Protein AF-A0A060Z170-F1 (afdb_monomer_lite)

pLDDT: mean 82.87, std 16.51, range [23.23, 97.62]

Secondary structure (DSSP, 8-state):
-BTTTEEEEEEEEEEEEEEEEEEEEEEEEE-SSS-TT-EEEEEEEEEEEEEEEEEEEEEEEEEPTT-EEETTEEE--GGGHHHHH--SSB---S-----TT---SSGGGSSTT-EEEEETTEEEEEPPBPP----EEEEEEEEES--HHHHHHSTTHHHHHHHHHHHHHHHHH--TT-EEEEEEEEE-STT-EEEEEEEEESS---HHHHHHHHHTHHHH-TTEEEEEEEEE--SS--S---S------

Sequence (249 aa):
MSSYHLCTGHESTVVSKMWSYKTSYRDRRLCGGWLPWKTCVVTLYKTAYWTEYMNVTEEVMRCCDGYEQVGSYCALPMNRRGEFTAKPGSCPKGVVDAPRNTGCEWDSDCPGWQKCCQREGLSFCTNPQHTGNRGCCFNVTVTVKTDYQQLISMDGGIMNHTRLLHSVVTGALDSPDISVYYISSWPIGPFRTASSMLIGSPETLSLSNMTTKLHLLLKHIEEVTSVSVEGKRIQYCTVGCKYTGFCSV

InterPro domains:
  IPR008197 WAP-type 'four-disulfide core' domain [PF00095] (87-128)
  IPR008197 WAP-type 'four-disulfide core' domain [PS51390] (84-129)
  IPR036645 Elafin-like superfamily [G3DSA:4.10.75.10] (79-129)
  IPR036645 Elafin-like superfamily [SSF57256] (83-128)

Structure (mmCIF, N/CA/C/O backbone):
data_AF-A0A060Z170-F1
#
_entry.id   AF-A0A060Z170-F1
#
loop_
_atom_site.group_PDB
_atom_site.id
_atom_site.type_symbol
_a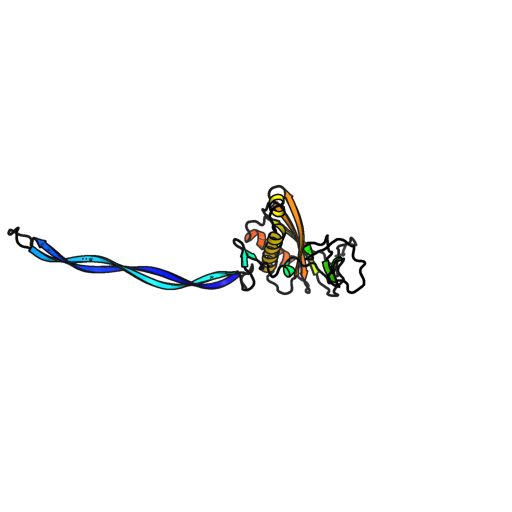tom_site.label_atom_id
_atom_site.label_alt_id
_atom_site.label_comp_id
_atom_site.label_asym_id
_atom_site.label_entity_id
_atom_site.label_seq_id
_atom_site.pdbx_PDB_ins_code
_atom_site.Cartn_x
_atom_site.Cartn_y
_atom_site.Cartn_z
_atom_site.occupancy
_atom_site.B_iso_or_equiv
_atom_site.auth_seq_id
_atom_site.auth_comp_id
_atom_site.auth_asym_id
_atom_site.auth_atom_id
_atom_site.pdbx_PDB_model_num
ATOM 1 N N . MET A 1 1 ? -9.311 15.003 3.087 1.00 46.28 1 MET A N 1
ATOM 2 C CA . MET A 1 1 ? -9.204 13.545 2.889 1.00 46.28 1 MET A CA 1
ATOM 3 C C . MET A 1 1 ? -8.464 12.996 4.094 1.00 46.28 1 MET A C 1
ATOM 5 O O . MET A 1 1 ? -7.563 13.679 4.571 1.00 46.28 1 MET A O 1
ATOM 9 N N . SER A 1 2 ? -8.904 11.876 4.672 1.00 57.88 2 SER A N 1
ATOM 10 C CA . SER A 1 2 ? -8.116 11.244 5.732 1.00 57.88 2 SER A CA 1
ATOM 11 C C . SER A 1 2 ? -6.992 10.456 5.055 1.00 57.88 2 SER A C 1
ATOM 13 O O . SER A 1 2 ? -7.210 9.784 4.047 1.00 57.88 2 SER A O 1
ATOM 15 N N . SER A 1 3 ? -5.762 10.657 5.524 1.00 80.19 3 SER A N 1
ATOM 16 C CA . SER A 1 3 ? -4.560 10.071 4.920 1.00 80.19 3 SER A CA 1
ATOM 17 C C . SER A 1 3 ? -4.636 8.535 4.936 1.00 80.19 3 SER A C 1
ATOM 19 O O . SER A 1 3 ? -5.366 7.961 5.744 1.00 80.19 3 SER A O 1
ATOM 21 N N . TYR A 1 4 ? -3.879 7.866 4.059 1.00 91.38 4 TYR A N 1
ATOM 22 C CA . TYR A 1 4 ? -3.856 6.396 3.915 1.00 91.38 4 TYR A CA 1
ATOM 23 C C . TYR A 1 4 ? -5.143 5.775 3.350 1.00 91.38 4 TYR A C 1
ATOM 25 O O . TYR A 1 4 ? -5.457 4.623 3.643 1.00 91.38 4 TYR A O 1
ATOM 33 N N . HIS A 1 5 ? -5.870 6.522 2.511 1.00 92.81 5 HIS A N 1
ATOM 34 C CA . HIS A 1 5 ? -7.115 6.074 1.861 1.00 92.81 5 HIS A CA 1
ATOM 35 C C . HIS A 1 5 ? -8.208 5.663 2.847 1.00 92.81 5 HIS A C 1
ATOM 37 O O . HIS A 1 5 ? -9.027 4.786 2.563 1.00 92.81 5 HIS A O 1
ATOM 43 N N . LEU A 1 6 ? -8.225 6.319 4.006 1.00 92.75 6 LEU A N 1
ATOM 44 C CA . LEU A 1 6 ? -9.293 6.195 4.977 1.00 92.75 6 LEU A CA 1
ATOM 45 C C . LEU A 1 6 ? -10.327 7.300 4.751 1.00 92.75 6 LEU A C 1
ATOM 47 O O . LEU A 1 6 ? -10.008 8.439 4.411 1.00 92.75 6 LEU A O 1
ATOM 51 N N . CYS A 1 7 ? -11.589 6.963 4.951 1.00 92.50 7 CYS A N 1
ATOM 52 C CA . CYS A 1 7 ? -12.716 7.859 4.793 1.00 92.50 7 CYS A CA 1
ATOM 53 C C . CYS A 1 7 ? -13.685 7.655 5.958 1.00 92.50 7 CYS A C 1
ATOM 55 O O . CYS A 1 7 ? -13.906 6.530 6.412 1.00 92.50 7 CYS A O 1
ATOM 57 N N . THR A 1 8 ? -14.281 8.748 6.428 1.00 91.06 8 THR A N 1
ATOM 58 C CA . THR A 1 8 ? -15.341 8.690 7.432 1.00 91.06 8 THR A CA 1
ATOM 59 C C . THR A 1 8 ? -16.582 8.060 6.805 1.00 91.06 8 THR A C 1
ATOM 61 O O . THR A 1 8 ? -17.078 8.521 5.775 1.00 91.06 8 THR A O 1
ATOM 64 N N . GLY A 1 9 ? -17.057 6.976 7.404 1.00 85.06 9 GLY A N 1
ATOM 65 C CA . GLY A 1 9 ? -18.333 6.343 7.111 1.00 85.06 9 GLY A CA 1
ATOM 66 C C . GLY A 1 9 ? -19.284 6.468 8.295 1.00 85.06 9 GLY A C 1
ATOM 67 O O . GLY A 1 9 ? -18.867 6.746 9.417 1.00 85.06 9 GLY A O 1
ATOM 68 N N . HIS A 1 10 ? -20.566 6.230 8.035 1.00 87.12 10 HIS A N 1
ATOM 69 C CA . HIS A 1 10 ? -21.580 6.098 9.073 1.00 87.12 10 HIS A CA 1
ATOM 70 C C . HIS A 1 10 ? -22.106 4.670 9.048 1.00 87.12 10 HIS A C 1
ATOM 72 O O . HIS A 1 10 ? -22.601 4.216 8.015 1.00 87.12 10 HIS A O 1
ATOM 78 N N . GLU A 1 11 ? -21.997 3.972 10.172 1.00 86.00 11 GLU A N 1
ATOM 79 C CA . GLU A 1 11 ? -22.514 2.617 10.325 1.00 86.00 11 GLU A CA 1
ATOM 80 C C . GLU A 1 11 ? -23.611 2.615 11.388 1.00 86.00 11 GLU A C 1
ATOM 82 O O . GLU A 1 11 ? -23.427 3.113 12.498 1.00 86.00 11 GLU A O 1
ATOM 87 N N . SER A 1 12 ? -24.789 2.104 11.028 1.00 84.94 12 SER A N 1
ATOM 88 C CA . SER A 1 12 ? -25.911 1.957 11.951 1.00 84.94 12 SER A CA 1
ATOM 89 C C . SER A 1 12 ? -25.858 0.578 12.596 1.00 84.94 12 SER A C 1
ATOM 91 O O . SER A 1 12 ? -26.105 -0.423 11.921 1.00 84.94 12 SER A O 1
ATOM 93 N N . THR A 1 13 ? -25.583 0.520 13.895 1.00 85.88 13 THR A N 1
ATOM 94 C CA . THR A 1 13 ? -25.602 -0.727 14.665 1.00 85.88 13 THR A CA 1
ATOM 95 C C . THR A 1 13 ? -26.804 -0.758 15.604 1.00 85.88 13 THR A C 1
ATOM 97 O O . THR A 1 13 ? -27.255 0.267 16.121 1.00 85.88 13 THR A O 1
ATOM 100 N N . VAL A 1 14 ? -27.373 -1.950 15.799 1.00 89.44 14 VAL A N 1
ATOM 101 C CA . VAL A 1 14 ? -28.458 -2.153 16.763 1.00 89.44 14 VAL A CA 1
ATOM 102 C C . VAL A 1 14 ? -27.829 -2.417 18.121 1.00 89.44 14 VAL A C 1
ATOM 104 O O . VAL A 1 14 ? -27.171 -3.438 18.317 1.00 89.44 14 VAL A O 1
ATOM 107 N N . VAL A 1 15 ? -28.052 -1.515 19.070 1.00 90.56 15 VAL A N 1
ATOM 108 C CA . VAL A 1 15 ? -27.509 -1.615 20.425 1.00 90.56 15 VAL A CA 1
ATOM 109 C C . VAL A 1 15 ? -28.653 -1.850 21.403 1.00 90.56 15 VAL A C 1
ATOM 111 O O . VAL A 1 15 ? -29.717 -1.238 21.300 1.00 90.56 15 VAL A O 1
ATOM 114 N N . SER A 1 16 ? -28.451 -2.750 22.366 1.00 90.69 16 SER A N 1
ATOM 115 C CA . SER A 1 16 ? -29.428 -3.010 23.424 1.00 90.69 16 SER A CA 1
ATOM 116 C C . SER A 1 16 ? -29.115 -2.184 24.669 1.00 90.69 16 SER A C 1
ATOM 118 O O . SER A 1 16 ? -28.039 -2.332 25.252 1.00 90.69 16 SER A O 1
ATOM 120 N N . LYS A 1 17 ? -30.067 -1.370 25.126 1.00 90.50 17 LYS A N 1
ATOM 121 C CA . LYS A 1 17 ? -29.977 -0.634 26.389 1.00 90.50 17 LYS A CA 1
ATOM 122 C C . LYS A 1 17 ? -30.878 -1.279 27.436 1.00 90.50 17 LYS A C 1
ATOM 124 O O . LYS A 1 17 ? -32.068 -1.487 27.213 1.00 90.50 17 LYS A O 1
ATOM 129 N N . MET A 1 18 ? -30.300 -1.606 28.589 1.00 93.50 18 MET A N 1
ATOM 130 C CA . MET A 1 18 ? -31.023 -2.193 29.715 1.00 93.50 18 MET A CA 1
ATOM 131 C C . MET A 1 18 ? -31.509 -1.089 30.649 1.00 93.50 18 MET A C 1
ATOM 133 O O . MET A 1 18 ? -30.709 -0.339 31.210 1.00 93.50 18 MET A O 1
ATOM 137 N N . TRP A 1 19 ? -32.816 -1.030 30.866 1.00 94.12 19 TRP A N 1
ATOM 138 C CA . TRP A 1 19 ? -33.430 -0.105 31.807 1.00 94.12 19 TRP A CA 1
ATOM 139 C C . TRP A 1 19 ? -33.943 -0.859 33.031 1.00 94.12 19 TRP A C 1
ATOM 141 O O . TRP A 1 19 ? -34.516 -1.944 32.915 1.00 94.12 19 TRP A O 1
ATOM 151 N N . SER A 1 20 ? -33.757 -0.274 34.216 1.00 94.62 20 SER A N 1
ATOM 152 C CA . SER A 1 20 ? -34.301 -0.805 35.470 1.00 94.62 20 SER A CA 1
ATOM 153 C C . SER A 1 20 ? -35.476 0.045 35.945 1.00 94.62 20 SER A C 1
ATOM 155 O O . SER A 1 20 ? -35.439 1.272 35.859 1.00 94.62 20 SER A O 1
ATOM 157 N N . TYR A 1 21 ? -36.528 -0.601 36.438 1.00 92.62 21 TYR A N 1
ATOM 158 C CA . TYR A 1 21 ? -37.717 0.068 36.959 1.00 92.62 21 TYR A CA 1
ATOM 159 C C . TYR A 1 21 ? -38.296 -0.705 38.142 1.00 92.62 21 TYR A C 1
ATOM 161 O O . TYR A 1 21 ? -38.100 -1.912 38.284 1.00 92.62 21 TYR A O 1
ATOM 169 N N . LYS A 1 22 ? -39.013 -0.006 39.024 1.00 96.00 22 LYS A N 1
ATOM 170 C CA . LYS A 1 22 ? -39.713 -0.643 40.144 1.00 96.00 22 LYS A CA 1
ATOM 171 C C . LYS A 1 22 ? -41.101 -1.074 39.694 1.00 96.00 22 LYS A C 1
ATOM 173 O O . LYS A 1 22 ? -41.863 -0.262 39.180 1.00 96.00 22 LYS A O 1
ATOM 178 N N . THR A 1 23 ? -41.442 -2.332 39.945 1.00 94.50 23 THR A N 1
ATOM 179 C CA . THR A 1 23 ? -42.795 -2.862 39.760 1.00 94.50 23 THR A CA 1
ATOM 180 C C . THR A 1 23 ? -43.326 -3.411 41.079 1.00 94.50 23 THR A C 1
ATOM 182 O O . THR A 1 23 ? -42.556 -3.867 41.932 1.00 94.50 23 THR A O 1
ATOM 185 N N . SER A 1 24 ? -44.639 -3.333 41.275 1.00 94.25 24 SER A N 1
ATOM 186 C CA . SER A 1 24 ? -45.304 -3.860 42.462 1.00 94.25 24 SER A CA 1
ATOM 187 C C . SER A 1 24 ? -45.948 -5.209 42.164 1.00 94.25 24 SER A C 1
ATOM 189 O O . SER A 1 24 ? -46.407 -5.480 41.055 1.00 94.25 24 SER A O 1
ATOM 191 N N . TYR A 1 25 ? -45.978 -6.081 43.165 1.00 92.06 25 TYR A N 1
ATOM 192 C CA . TYR A 1 25 ? -46.731 -7.325 43.106 1.00 92.06 25 TYR A CA 1
ATOM 193 C C . TYR A 1 25 ? -47.393 -7.597 44.449 1.00 92.06 25 TYR A C 1
ATOM 195 O O . TYR A 1 25 ? -46.955 -7.126 45.500 1.00 92.06 25 TYR A O 1
ATOM 203 N N . ARG A 1 26 ? -48.499 -8.334 44.394 1.00 94.62 26 ARG A N 1
ATOM 204 C CA . ARG A 1 26 ? -49.262 -8.720 45.575 1.00 94.62 26 ARG A CA 1
ATOM 205 C C . ARG A 1 26 ? -48.776 -10.078 46.046 1.00 94.62 26 ARG A C 1
ATOM 207 O O . ARG A 1 26 ? -48.750 -11.020 45.260 1.00 94.62 26 ARG A O 1
ATOM 214 N N . ASP A 1 27 ? -48.425 -10.160 47.319 1.00 92.50 27 ASP A N 1
ATOM 215 C CA . ASP A 1 27 ? -47.999 -11.390 47.977 1.00 92.50 27 ASP A CA 1
ATOM 216 C C . ASP A 1 27 ? -48.901 -11.670 49.182 1.00 92.50 27 ASP A C 1
ATOM 218 O O . ASP A 1 27 ? -49.426 -10.742 49.805 1.00 92.50 27 ASP A O 1
ATOM 222 N N . ARG A 1 28 ? -49.114 -12.944 49.511 1.00 90.69 28 ARG A N 1
ATOM 223 C CA . ARG A 1 28 ? -49.889 -13.331 50.697 1.00 90.69 28 ARG A CA 1
ATOM 224 C C . ARG A 1 28 ? -48.932 -13.687 51.817 1.00 90.69 28 ARG A C 1
ATOM 226 O O . ARG A 1 28 ? -48.225 -14.685 51.742 1.00 90.69 28 ARG A O 1
ATOM 233 N N . ARG A 1 29 ? -48.956 -12.895 52.886 1.00 86.56 29 ARG A N 1
ATOM 234 C CA . ARG A 1 29 ? -48.139 -13.123 54.083 1.00 86.56 29 ARG A CA 1
ATOM 235 C C . ARG A 1 29 ? -49.005 -13.223 55.323 1.00 86.56 29 ARG A C 1
ATOM 237 O O . ARG A 1 29 ? -50.147 -12.775 55.327 1.00 86.56 29 ARG A O 1
ATOM 244 N N . LEU A 1 30 ? -48.471 -13.819 56.381 1.00 88.38 30 LEU A N 1
ATOM 245 C CA . LEU A 1 30 ? -49.138 -13.839 57.680 1.00 88.38 30 LEU A CA 1
ATOM 246 C C . LEU A 1 30 ? -49.288 -12.404 58.195 1.00 88.38 30 LEU A C 1
ATOM 248 O O . LEU A 1 30 ? -48.339 -11.625 58.139 1.00 88.38 30 LEU A O 1
ATOM 252 N N . CYS A 1 31 ? -50.480 -12.055 58.675 1.00 81.62 31 CYS A N 1
ATOM 253 C CA . CYS A 1 31 ? -50.848 -10.675 59.012 1.00 81.62 31 CYS A CA 1
ATOM 254 C C . CYS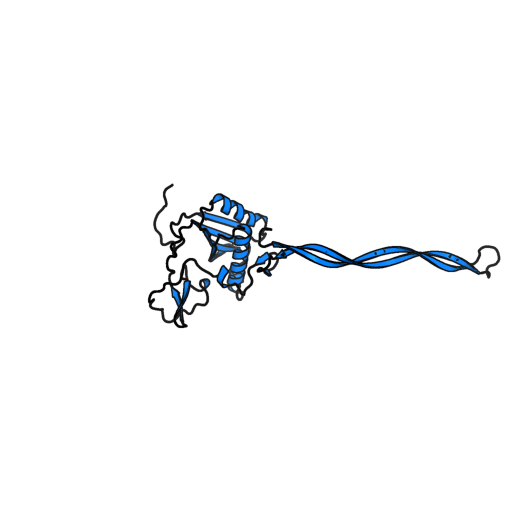 A 1 31 ? -50.080 -10.052 60.198 1.00 81.62 31 CYS A C 1
ATOM 256 O O . CYS A 1 31 ? -50.336 -8.897 60.525 1.00 81.62 31 CYS A O 1
ATOM 258 N N . GLY A 1 32 ? -49.169 -10.777 60.854 1.00 75.12 32 GLY A N 1
ATOM 259 C CA . GLY A 1 32 ? -48.604 -10.380 62.147 1.00 75.12 32 GLY A CA 1
ATOM 260 C C . GLY A 1 32 ? -49.648 -10.423 63.276 1.00 75.12 32 GLY A C 1
ATOM 261 O O . GLY A 1 32 ? -50.854 -10.324 63.044 1.00 75.12 32 GLY A O 1
ATOM 262 N N . GLY A 1 33 ? -49.196 -10.610 64.518 1.00 76.38 33 GLY A N 1
ATOM 263 C CA . GLY A 1 33 ? -50.068 -10.730 65.696 1.00 76.38 33 GLY A CA 1
ATOM 264 C C . GLY A 1 33 ? -50.385 -12.177 66.104 1.00 76.38 33 GLY A C 1
ATOM 265 O O . GLY A 1 33 ? -49.704 -13.112 65.700 1.00 76.38 33 GLY A O 1
ATOM 266 N N . TRP A 1 34 ? -51.407 -12.359 66.945 1.00 75.75 34 TRP A N 1
ATOM 267 C CA . TRP A 1 34 ? -51.690 -13.619 67.659 1.00 75.75 34 TRP A CA 1
ATOM 268 C C . TRP A 1 34 ? -52.478 -14.678 66.863 1.00 75.75 34 TRP A C 1
ATOM 270 O O . TRP A 1 34 ? -52.737 -15.757 67.386 1.00 75.75 34 TRP A O 1
ATOM 280 N N . LEU A 1 35 ? -52.871 -14.389 65.616 1.00 73.25 35 LEU A N 1
ATOM 281 C CA . LEU A 1 35 ? -53.641 -15.300 64.756 1.00 73.25 35 LEU A CA 1
ATOM 282 C C . LEU A 1 35 ? -52.747 -15.880 63.642 1.00 73.25 35 LEU A C 1
ATOM 284 O O . LEU A 1 35 ? -52.663 -15.284 62.563 1.00 73.25 35 LEU A O 1
ATOM 288 N N . PRO A 1 36 ? -52.099 -17.042 63.851 1.00 70.88 36 PRO A N 1
ATOM 289 C CA . PRO A 1 36 ? -51.101 -17.580 62.922 1.00 70.88 36 PRO A CA 1
ATOM 290 C C . PRO A 1 36 ? -51.689 -18.135 61.615 1.00 70.88 36 PRO A C 1
ATOM 292 O O . PRO A 1 36 ? -50.946 -18.395 60.678 1.00 70.88 36 PRO A O 1
ATOM 295 N N . TRP A 1 37 ? -53.012 -18.290 61.513 1.00 78.81 37 TRP A N 1
ATOM 296 C CA . TRP A 1 37 ? -53.713 -18.768 60.309 1.00 78.81 37 TRP A CA 1
ATOM 297 C C . TRP A 1 37 ? -54.296 -17.644 59.439 1.00 78.81 37 TRP A C 1
ATOM 299 O O . TRP A 1 37 ? -54.946 -17.916 58.429 1.00 78.81 37 TRP A O 1
ATOM 309 N N . LYS A 1 38 ? -54.103 -16.370 59.803 1.00 86.50 38 LYS A N 1
ATOM 310 C CA . LYS A 1 38 ? -54.653 -15.239 59.042 1.00 86.50 38 LYS A CA 1
ATOM 311 C C . LYS A 1 38 ? -53.630 -14.710 58.030 1.00 86.50 38 LYS A C 1
ATOM 313 O O . LYS A 1 38 ? -52.581 -14.193 58.413 1.00 86.50 38 LYS A O 1
ATOM 318 N N . THR A 1 39 ? -53.955 -14.788 56.737 1.00 89.69 39 THR A N 1
ATOM 319 C CA . THR A 1 39 ? -53.138 -14.211 55.652 1.00 89.69 39 THR A CA 1
ATOM 320 C C . THR A 1 39 ? -53.655 -12.847 55.209 1.00 89.69 39 THR A C 1
ATOM 322 O O . THR A 1 39 ? -54.857 -12.676 55.004 1.00 89.69 39 THR A O 1
ATOM 325 N N . CYS A 1 40 ? -52.741 -11.911 54.983 1.00 87.06 40 CYS A N 1
ATOM 326 C CA . CYS A 1 40 ? -52.983 -10.579 54.451 1.00 87.06 40 CYS A CA 1
ATOM 327 C C . CYS A 1 40 ? -52.304 -10.439 53.090 1.00 87.06 40 CYS A C 1
ATOM 329 O O . CYS A 1 40 ? -51.224 -10.986 52.857 1.00 87.06 40 CYS A O 1
ATOM 331 N N . VAL A 1 41 ? -52.940 -9.690 52.190 1.00 92.31 41 VAL A N 1
ATOM 332 C CA . VAL A 1 41 ? -52.330 -9.310 50.915 1.00 92.31 41 VAL A CA 1
ATOM 333 C C . VAL A 1 41 ? -51.455 -8.092 51.167 1.00 92.31 41 VAL A C 1
ATOM 335 O O . VAL A 1 41 ? -51.958 -7.036 51.544 1.00 92.31 41 VAL A O 1
ATOM 338 N N . VAL A 1 42 ? -50.153 -8.246 50.967 1.00 91.25 42 VAL A N 1
ATOM 339 C CA . VAL A 1 42 ? -49.181 -7.160 51.060 1.00 91.25 42 VAL A CA 1
ATOM 340 C C . VAL A 1 42 ? -48.708 -6.783 49.661 1.00 91.25 42 VAL A C 1
ATOM 342 O O . VAL A 1 42 ? -48.513 -7.645 48.802 1.00 91.25 42 VAL A O 1
ATOM 345 N N . THR A 1 43 ? -48.534 -5.487 49.421 1.00 93.12 43 THR A N 1
ATOM 346 C CA . THR A 1 43 ? -47.919 -4.988 48.189 1.00 93.12 43 THR A CA 1
ATOM 347 C C . THR A 1 43 ? -46.419 -4.911 48.409 1.00 93.12 43 THR A C 1
ATOM 349 O O . THR A 1 43 ? -45.948 -4.126 49.231 1.00 93.12 43 THR A O 1
ATOM 352 N N . LEU A 1 44 ? -45.671 -5.731 47.682 1.00 92.44 44 LEU A N 1
ATOM 353 C CA . LEU A 1 44 ? -44.215 -5.725 47.689 1.00 92.44 44 LEU A CA 1
ATOM 354 C C . LEU A 1 44 ? -43.703 -5.089 46.402 1.00 92.44 44 LEU A C 1
ATOM 356 O O . LEU A 1 44 ? -44.354 -5.140 45.359 1.00 92.44 44 LEU A O 1
ATOM 360 N N . TYR A 1 45 ? -42.514 -4.506 46.478 1.00 93.31 45 TYR A N 1
ATOM 361 C CA . TYR A 1 45 ? -41.841 -3.907 45.334 1.00 93.31 45 TYR A CA 1
ATOM 362 C C . TYR A 1 45 ? -40.644 -4.763 44.949 1.00 93.31 45 TYR A C 1
ATOM 364 O O . TYR A 1 45 ? -39.907 -5.236 45.814 1.00 93.31 45 TYR A O 1
ATOM 372 N N . LYS A 1 46 ? -40.437 -4.940 43.647 1.00 94.69 46 LYS A N 1
ATOM 373 C CA . LYS A 1 46 ? -39.222 -5.541 43.102 1.00 94.69 46 LYS A CA 1
ATOM 374 C C . LYS A 1 46 ? -38.703 -4.709 41.941 1.00 94.69 46 LYS A C 1
ATOM 376 O O . LYS A 1 46 ? -39.470 -4.032 41.256 1.00 94.69 46 LYS A O 1
ATOM 381 N N . THR A 1 47 ? -37.400 -4.776 41.722 1.00 95.62 47 THR A N 1
ATOM 382 C CA . THR A 1 47 ? -36.786 -4.219 40.520 1.00 95.62 47 THR A CA 1
ATOM 383 C C . THR A 1 47 ? -37.024 -5.187 39.368 1.00 95.62 47 THR A C 1
ATOM 385 O O . THR A 1 47 ? -36.771 -6.384 39.496 1.00 95.62 47 THR A O 1
ATOM 388 N N . ALA A 1 48 ? -37.553 -4.676 38.267 1.00 94.31 48 ALA A N 1
ATOM 389 C CA . ALA A 1 48 ? -37.657 -5.370 36.997 1.00 94.31 48 ALA A CA 1
ATOM 390 C C . ALA A 1 48 ? -36.770 -4.665 35.967 1.00 94.31 48 ALA A C 1
ATOM 392 O O . ALA A 1 48 ? -36.387 -3.504 36.139 1.00 94.31 48 ALA A O 1
ATOM 393 N N . TYR A 1 49 ? -36.447 -5.387 34.902 1.00 94.19 49 TYR A N 1
ATOM 394 C CA . TYR A 1 49 ? -35.599 -4.906 33.824 1.00 94.19 49 TYR A CA 1
ATOM 395 C C . TYR A 1 49 ? -36.347 -5.043 32.506 1.00 94.19 49 TYR A C 1
ATOM 397 O O . TYR A 1 49 ? -37.130 -5.979 32.333 1.00 94.19 49 TYR A O 1
ATOM 405 N N . TRP A 1 50 ? -36.127 -4.112 31.589 1.00 93.50 50 TRP A N 1
ATOM 406 C CA . TRP A 1 50 ? -36.600 -4.235 30.215 1.00 93.50 50 TRP A CA 1
ATOM 407 C C . TRP A 1 50 ? -35.524 -3.738 29.252 1.00 93.50 50 TRP A C 1
ATOM 409 O O . TRP A 1 50 ? -34.776 -2.808 29.567 1.00 93.50 50 TRP A O 1
ATOM 419 N N . THR A 1 51 ? -35.409 -4.417 28.115 1.00 94.06 51 THR A N 1
ATOM 420 C CA . THR A 1 51 ? -34.390 -4.139 27.102 1.00 94.06 51 THR A CA 1
ATOM 421 C C . THR A 1 51 ? -35.009 -3.333 25.976 1.00 94.06 51 THR A C 1
ATOM 423 O O . THR A 1 51 ? -36.003 -3.760 25.391 1.00 94.06 51 THR A O 1
ATOM 426 N N . GLU A 1 52 ? -34.404 -2.196 25.658 1.00 93.50 52 GLU A N 1
ATOM 427 C CA . GLU A 1 52 ? -34.719 -1.413 24.469 1.00 93.50 52 GLU A CA 1
ATOM 428 C C . GLU A 1 52 ? -33.665 -1.667 23.402 1.00 93.50 52 GLU A C 1
ATOM 430 O O . GLU A 1 52 ? -32.470 -1.638 23.699 1.00 93.50 52 GLU A O 1
ATOM 435 N N . TYR A 1 53 ? -34.091 -1.890 22.165 1.00 90.31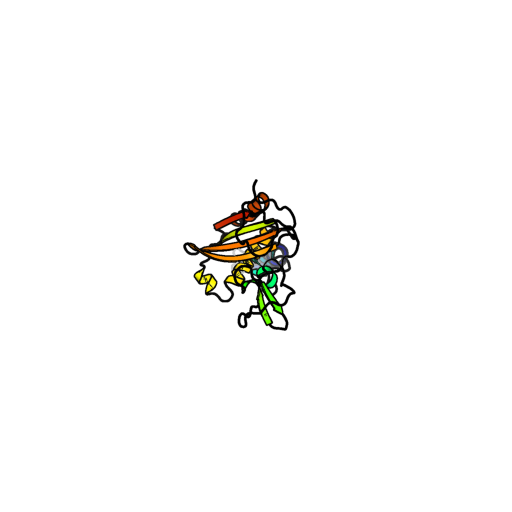 53 TYR A N 1
ATOM 436 C CA . TYR A 1 53 ? -33.187 -1.944 21.022 1.00 90.31 53 TYR A CA 1
ATOM 437 C C . TYR A 1 53 ? -33.235 -0.595 20.315 1.00 90.31 53 TYR A C 1
ATOM 439 O O . TYR A 1 53 ? -34.310 -0.136 19.932 1.00 90.31 53 TYR A O 1
ATOM 447 N N . MET A 1 54 ? -32.079 0.043 20.158 1.00 89.88 54 MET A N 1
ATOM 448 C CA . MET A 1 54 ? -31.953 1.327 19.477 1.00 89.88 54 MET A CA 1
ATOM 449 C C . MET A 1 54 ? -30.940 1.220 18.346 1.00 89.88 54 MET A C 1
ATOM 451 O O . MET A 1 54 ? -29.911 0.562 18.487 1.00 89.88 54 MET A O 1
ATOM 455 N N . ASN A 1 55 ? -31.214 1.916 17.245 1.00 88.69 55 ASN A N 1
ATOM 456 C CA . ASN A 1 55 ? -30.243 2.086 16.174 1.00 88.69 55 ASN A CA 1
ATOM 457 C C . ASN A 1 55 ? -29.332 3.253 16.542 1.00 88.69 55 ASN A C 1
ATOM 459 O O . ASN A 1 55 ? -29.799 4.387 16.663 1.00 88.69 55 ASN A O 1
ATOM 463 N N . VAL A 1 56 ? -28.049 2.968 16.729 1.00 88.31 56 VAL A N 1
ATOM 464 C CA . VAL A 1 56 ? -27.023 3.979 16.964 1.00 88.31 56 VAL A CA 1
ATOM 465 C C . VAL A 1 56 ? -26.179 4.073 15.706 1.00 88.31 56 VAL A C 1
ATOM 467 O O . VAL A 1 56 ? -25.647 3.074 15.226 1.00 88.31 56 VAL A O 1
ATOM 470 N N . THR A 1 57 ? -26.101 5.274 15.145 1.00 85.25 57 THR A N 1
ATOM 471 C CA . THR A 1 57 ? -25.201 5.576 14.036 1.00 85.25 57 THR A CA 1
ATOM 472 C C . THR A 1 57 ? -23.877 6.051 14.610 1.00 85.25 57 THR A C 1
ATOM 474 O O . THR A 1 57 ? -23.838 7.087 15.274 1.00 85.25 57 THR A O 1
ATOM 477 N N . GLU A 1 58 ? -22.804 5.313 14.354 1.00 86.69 58 GLU A N 1
ATOM 478 C CA . GLU A 1 58 ? -21.454 5.698 14.761 1.00 86.69 58 GLU A CA 1
ATOM 479 C C . GLU A 1 58 ? -20.627 6.128 13.547 1.00 86.69 58 GLU A C 1
ATOM 481 O O . GLU A 1 58 ? -20.814 5.636 12.429 1.00 86.69 58 GLU A O 1
ATOM 486 N N . GLU A 1 59 ? -19.729 7.089 13.767 1.00 87.94 59 GLU A N 1
ATOM 487 C CA . GLU A 1 59 ? -18.709 7.448 12.786 1.00 87.94 59 GLU A CA 1
ATOM 488 C C . GLU A 1 59 ? -17.589 6.416 12.837 1.00 87.94 59 GLU A C 1
ATOM 490 O O . GLU A 1 59 ? -16.883 6.286 13.838 1.00 87.94 59 GLU A O 1
ATOM 495 N N . VAL A 1 60 ? -17.423 5.686 11.738 1.00 88.75 60 VAL A N 1
ATOM 496 C CA . VAL A 1 60 ? -16.418 4.633 11.610 1.00 88.75 60 VAL A CA 1
ATOM 497 C C . VAL A 1 60 ? -15.448 5.013 10.502 1.00 88.75 60 VAL A C 1
ATOM 499 O O . VAL A 1 60 ? -15.839 5.500 9.441 1.00 88.75 60 VAL A O 1
ATOM 502 N N . MET A 1 61 ? -14.160 4.782 10.734 1.00 89.06 61 MET A N 1
ATOM 503 C CA . MET A 1 61 ? -13.144 4.921 9.696 1.00 89.06 61 MET A CA 1
ATOM 504 C C . MET A 1 61 ? -13.134 3.663 8.833 1.00 89.06 61 MET A C 1
ATOM 506 O O . MET A 1 61 ? -12.851 2.573 9.323 1.00 89.06 61 MET A O 1
ATOM 510 N N . ARG A 1 62 ? -13.429 3.821 7.543 1.00 91.44 62 ARG A N 1
ATOM 511 C CA . ARG A 1 62 ? -13.414 2.736 6.553 1.00 91.44 62 ARG A CA 1
ATOM 512 C C . ARG A 1 62 ? -12.494 3.079 5.393 1.00 91.44 62 ARG A C 1
ATOM 514 O O . ARG A 1 62 ? -12.116 4.237 5.219 1.00 91.44 62 ARG A O 1
ATOM 521 N N . CYS A 1 63 ? -12.162 2.093 4.569 1.00 94.19 63 CYS A N 1
ATOM 522 C CA . CYS A 1 63 ? -11.480 2.377 3.314 1.00 94.19 63 CYS A CA 1
ATOM 523 C C . CYS A 1 63 ? -12.360 3.241 2.406 1.00 94.19 63 CYS A C 1
ATOM 525 O O . CYS A 1 63 ? -13.576 3.039 2.315 1.00 94.19 63 CYS A O 1
ATOM 527 N N . CYS A 1 64 ? -11.734 4.228 1.768 1.00 93.12 64 CYS A N 1
ATOM 528 C CA . CYS A 1 64 ? -12.381 5.061 0.767 1.00 93.12 64 CYS A CA 1
ATOM 529 C C . CYS A 1 64 ? -12.876 4.220 -0.411 1.00 93.12 64 CYS A C 1
ATOM 531 O O . CYS A 1 64 ? -12.335 3.153 -0.713 1.00 93.12 64 CYS A O 1
ATOM 533 N N . ASP A 1 65 ? -13.889 4.727 -1.108 1.00 91.94 65 ASP A N 1
ATOM 534 C CA . ASP A 1 65 ? -14.458 4.039 -2.262 1.00 91.94 65 ASP A CA 1
ATOM 535 C C . ASP A 1 65 ? -13.373 3.788 -3.327 1.00 91.94 65 ASP A C 1
ATOM 537 O O . ASP A 1 65 ? -12.572 4.665 -3.658 1.00 91.94 65 ASP A O 1
ATOM 541 N N . GLY A 1 66 ? -13.320 2.558 -3.843 1.00 92.44 66 GLY A N 1
ATOM 542 C CA . GLY A 1 66 ? -12.272 2.115 -4.768 1.00 92.44 66 GLY A CA 1
ATOM 543 C C . GLY A 1 66 ? -11.020 1.525 -4.106 1.00 92.44 66 GLY A C 1
ATOM 544 O O . GLY A 1 66 ? -10.115 1.129 -4.843 1.00 92.44 66 GLY A O 1
ATOM 545 N N . TYR A 1 67 ? -10.989 1.427 -2.772 1.00 94.50 67 TYR A N 1
ATOM 546 C CA . TYR A 1 67 ? -10.000 0.687 -1.980 1.00 94.50 67 TYR A CA 1
ATOM 547 C C . TYR A 1 67 ? -10.675 -0.437 -1.182 1.00 94.50 67 TYR A C 1
ATOM 549 O O . TYR A 1 67 ? -11.838 -0.330 -0.797 1.00 94.50 67 TYR A O 1
ATOM 557 N N . GLU A 1 68 ? -9.938 -1.515 -0.916 1.00 95.38 68 GLU A N 1
ATOM 558 C CA . GLU A 1 68 ? -10.374 -2.652 -0.099 1.00 95.38 68 GLU A CA 1
ATOM 559 C C . GLU A 1 68 ? -9.518 -2.792 1.165 1.00 95.38 68 GLU A C 1
ATOM 561 O O . GLU A 1 68 ? -8.356 -2.377 1.198 1.00 95.38 68 GLU A O 1
ATOM 566 N N . GLN A 1 69 ? -10.090 -3.388 2.211 1.00 94.25 69 GLN A N 1
ATOM 567 C CA . GLN A 1 69 ? -9.381 -3.629 3.463 1.00 94.25 69 GLN A CA 1
ATOM 568 C C . GLN A 1 69 ? -8.457 -4.850 3.341 1.00 94.25 69 GLN A C 1
ATOM 570 O O . GLN A 1 69 ? -8.896 -5.948 3.004 1.00 94.25 69 GLN A O 1
ATOM 575 N N . VAL A 1 70 ? -7.176 -4.662 3.661 1.00 92.19 70 VAL A N 1
ATOM 576 C CA . VAL A 1 70 ? -6.138 -5.699 3.696 1.00 92.19 70 VAL A CA 1
ATOM 577 C C . VAL A 1 70 ? -5.422 -5.606 5.041 1.00 92.19 70 VAL A C 1
ATOM 579 O O . VAL A 1 70 ? -4.535 -4.776 5.242 1.00 92.19 70 VAL A O 1
ATOM 582 N N . GLY A 1 71 ? -5.844 -6.442 5.991 1.00 89.69 71 GLY A N 1
ATOM 583 C CA . GLY A 1 71 ? -5.428 -6.304 7.387 1.00 89.69 71 GLY A CA 1
ATOM 584 C C . GLY A 1 71 ? -5.931 -4.984 7.982 1.00 89.69 71 GLY A C 1
ATOM 585 O O . GLY A 1 71 ? -7.120 -4.677 7.911 1.00 89.69 71 GLY A O 1
ATOM 586 N N . SER A 1 72 ? -5.024 -4.195 8.554 1.00 90.19 72 SER A N 1
ATOM 587 C CA . SER A 1 72 ? -5.290 -2.853 9.096 1.00 90.19 72 SER A CA 1
ATOM 588 C C . SER A 1 72 ? -5.207 -1.732 8.049 1.00 90.19 72 SER A C 1
ATOM 590 O O . SER A 1 72 ? -5.396 -0.566 8.390 1.00 90.19 72 SER A O 1
ATOM 592 N N . TYR A 1 73 ? -4.926 -2.062 6.785 1.00 93.75 73 TYR A N 1
ATOM 593 C CA . TYR A 1 73 ? -4.614 -1.093 5.738 1.00 93.75 73 TYR A CA 1
ATOM 594 C C . TYR A 1 73 ? -5.648 -1.087 4.617 1.00 93.75 73 TYR A C 1
ATOM 596 O O . TYR A 1 73 ? -6.329 -2.080 4.367 1.00 93.75 73 TYR A O 1
ATOM 604 N N . CYS A 1 74 ? -5.715 0.029 3.895 1.00 95.19 74 CYS A N 1
ATOM 605 C CA . CYS A 1 74 ? -6.517 0.160 2.686 1.00 95.19 74 CYS A CA 1
ATOM 606 C C . CYS A 1 74 ? -5.624 0.028 1.455 1.00 95.19 74 CYS A C 1
ATOM 608 O O . CYS A 1 74 ? -4.652 0.770 1.299 1.00 95.19 74 CYS A O 1
ATOM 610 N N . ALA A 1 75 ? -5.951 -0.923 0.582 1.00 95.88 75 ALA A N 1
ATOM 611 C CA . ALA A 1 75 ? -5.180 -1.229 -0.614 1.00 95.88 75 ALA A CA 1
ATOM 612 C C . ALA A 1 75 ? -6.039 -1.163 -1.878 1.00 95.88 75 ALA A C 1
ATOM 614 O O . ALA A 1 75 ? -7.262 -1.288 -1.827 1.00 95.88 75 ALA A O 1
ATOM 615 N N . LEU A 1 76 ? -5.400 -0.957 -3.029 1.00 95.31 76 LEU A N 1
ATOM 616 C CA . LEU A 1 76 ? -6.095 -1.040 -4.307 1.00 95.31 76 LEU A CA 1
ATOM 617 C C . LEU A 1 76 ? -6.634 -2.462 -4.513 1.00 95.31 76 LEU A C 1
ATOM 619 O O . LEU A 1 76 ? -5.932 -3.436 -4.221 1.00 95.31 76 LEU A O 1
ATOM 623 N N . PRO A 1 77 ? -7.852 -2.605 -5.049 1.00 95.31 77 PRO A N 1
ATOM 624 C CA . PRO A 1 77 ? -8.416 -3.903 -5.338 1.00 95.31 77 PRO A CA 1
ATOM 625 C C . PRO A 1 77 ? -7.655 -4.590 -6.467 1.00 95.31 77 PRO A C 1
ATOM 627 O O . PRO A 1 77 ? -7.039 -3.983 -7.347 1.00 95.31 77 PRO A O 1
ATOM 630 N N . MET A 1 78 ? -7.717 -5.911 -6.444 1.00 90.94 78 MET A N 1
ATOM 631 C CA . MET A 1 78 ? -6.926 -6.767 -7.317 1.00 90.94 78 MET A CA 1
ATOM 632 C C . MET A 1 78 ? -7.389 -6.756 -8.793 1.00 90.94 78 MET A C 1
ATOM 634 O O . MET A 1 78 ? -6.713 -7.285 -9.670 1.00 90.94 78 MET A O 1
ATOM 638 N N . ASN A 1 79 ? -8.529 -6.138 -9.094 1.00 92.00 79 ASN A N 1
ATOM 639 C CA . ASN A 1 79 ? -8.986 -5.847 -10.458 1.00 92.00 79 ASN A CA 1
ATOM 640 C C . ASN A 1 79 ? -8.295 -4.607 -11.067 1.00 92.00 79 ASN A C 1
ATOM 642 O O . ASN A 1 79 ? -8.327 -4.430 -12.281 1.00 92.00 79 ASN A O 1
ATOM 646 N N . ARG A 1 80 ? -7.635 -3.778 -10.247 1.00 92.31 80 ARG A N 1
ATOM 647 C CA . ARG A 1 80 ? -6.874 -2.583 -10.650 1.00 92.31 80 ARG A CA 1
ATOM 648 C C . ARG A 1 80 ? -5.358 -2.830 -10.639 1.00 92.31 80 ARG A C 1
ATOM 650 O O . ARG A 1 80 ? -4.576 -1.902 -10.458 1.00 92.31 80 ARG A O 1
ATOM 657 N N . ARG A 1 81 ? -4.930 -4.084 -10.860 1.00 90.56 81 ARG A N 1
ATOM 658 C CA . ARG A 1 81 ? -3.508 -4.504 -10.901 1.00 90.56 81 ARG A CA 1
ATOM 659 C C . ARG A 1 81 ? -2.631 -3.620 -11.775 1.00 90.56 81 ARG A C 1
ATOM 661 O O . ARG A 1 81 ? -1.536 -3.264 -11.358 1.00 90.56 81 ARG A O 1
ATOM 668 N N . GLY A 1 82 ? -3.143 -3.222 -12.939 1.00 87.88 82 GLY A N 1
ATOM 669 C CA . GLY A 1 82 ? -2.416 -2.380 -13.886 1.00 87.88 82 GLY A CA 1
ATOM 670 C C . GLY A 1 82 ? -1.915 -1.052 -13.308 1.00 87.88 82 GLY A C 1
ATOM 671 O O . GLY A 1 82 ? -0.955 -0.510 -13.834 1.00 87.88 82 GLY A O 1
ATOM 672 N N . GLU A 1 83 ? -2.500 -0.535 -12.224 1.00 90.25 83 GLU A N 1
ATOM 673 C CA . GLU A 1 83 ? -2.062 0.731 -11.617 1.00 90.25 83 GLU A CA 1
ATOM 674 C C . GLU A 1 83 ? -0.783 0.588 -10.794 1.00 90.25 83 GLU A C 1
ATOM 676 O O . GLU A 1 83 ? 0.064 1.474 -10.829 1.00 90.25 83 GLU A O 1
ATOM 681 N N . PHE A 1 84 ? -0.609 -0.535 -10.094 1.00 89.69 84 PHE A N 1
ATOM 682 C CA . PHE A 1 84 ? 0.549 -0.765 -9.225 1.00 89.69 84 PHE A CA 1
ATOM 683 C C . PHE A 1 84 ? 1.602 -1.697 -9.841 1.00 89.69 84 PHE A C 1
ATOM 685 O O . PHE A 1 84 ? 2.707 -1.804 -9.307 1.00 89.69 84 PHE A O 1
ATOM 692 N N . THR A 1 85 ? 1.292 -2.359 -10.963 1.00 89.81 85 THR A N 1
ATOM 693 C CA . THR A 1 85 ? 2.277 -3.107 -11.764 1.00 89.81 85 THR A CA 1
ATOM 694 C C . THR A 1 85 ? 2.895 -2.279 -12.882 1.00 89.81 85 THR A C 1
ATOM 696 O O . THR A 1 85 ? 3.923 -2.691 -13.420 1.00 89.81 85 THR A O 1
ATOM 699 N N . ALA A 1 86 ? 2.304 -1.130 -13.231 1.00 87.94 86 ALA A N 1
ATOM 700 C CA . ALA A 1 86 ? 2.782 -0.279 -14.312 1.00 87.94 86 ALA A CA 1
ATOM 701 C C . ALA A 1 86 ? 4.228 0.185 -14.098 1.00 87.94 86 ALA A C 1
ATOM 703 O O . ALA A 1 86 ? 4.666 0.476 -12.983 1.00 87.94 86 ALA A O 1
ATOM 704 N N . LYS A 1 87 ? 4.953 0.334 -15.209 1.00 84.81 87 LYS A N 1
ATOM 705 C CA . LYS A 1 87 ? 6.237 1.041 -15.277 1.00 84.81 87 LYS A CA 1
ATOM 706 C C . LYS A 1 87 ? 6.122 2.326 -16.111 1.00 84.81 87 LYS A C 1
ATOM 708 O O . LYS A 1 87 ? 5.270 2.409 -17.003 1.00 84.81 87 LYS A O 1
ATOM 713 N N . PRO A 1 88 ? 7.002 3.319 -15.881 1.00 80.94 88 PRO A N 1
ATOM 714 C CA . PRO A 1 88 ? 6.988 4.580 -16.621 1.00 80.94 88 PRO A CA 1
ATOM 715 C C . PRO A 1 88 ? 7.168 4.417 -18.137 1.00 80.94 88 PRO A C 1
ATOM 717 O O . PRO A 1 88 ? 7.897 3.541 -18.604 1.00 80.94 88 PRO A O 1
ATOM 720 N N . GLY A 1 89 ? 6.583 5.344 -18.901 1.00 80.50 89 GLY A N 1
ATOM 721 C CA . GLY A 1 89 ? 6.692 5.418 -20.362 1.00 80.50 89 GLY A CA 1
ATOM 722 C C . GLY A 1 89 ? 5.597 4.650 -21.107 1.00 80.50 89 GLY A C 1
ATOM 723 O O . GLY A 1 89 ? 4.687 4.079 -20.507 1.00 80.50 89 GLY A O 1
ATOM 724 N N . SER A 1 90 ? 5.669 4.644 -22.439 1.00 83.56 90 SER A N 1
ATOM 725 C CA . SER A 1 90 ? 4.669 4.003 -23.311 1.00 83.56 90 SER A CA 1
ATOM 726 C C . SER A 1 90 ? 5.282 2.921 -24.193 1.00 83.56 90 SER A C 1
ATOM 728 O O . SER A 1 90 ? 6.484 2.925 -24.440 1.00 83.56 90 SER A O 1
ATOM 730 N N . CYS A 1 91 ? 4.463 2.000 -24.696 1.00 85.75 91 CYS A N 1
ATOM 731 C CA . CYS A 1 91 ? 4.926 1.001 -25.654 1.00 85.75 91 CYS A CA 1
ATOM 732 C C . CYS A 1 91 ? 5.371 1.655 -26.976 1.00 85.75 91 CYS A C 1
ATOM 734 O O . CYS A 1 91 ? 4.651 2.516 -27.495 1.00 85.75 91 CYS A O 1
ATOM 736 N N . PRO A 1 92 ? 6.537 1.273 -27.530 1.00 84.62 92 PRO A N 1
ATOM 737 C CA . PRO A 1 92 ? 7.011 1.800 -28.803 1.00 84.62 92 PRO A CA 1
ATOM 738 C C . PRO A 1 92 ? 6.070 1.402 -29.947 1.00 84.62 92 PRO A C 1
ATOM 740 O O . PRO A 1 92 ? 5.623 0.261 -30.036 1.00 84.62 92 PRO A O 1
ATOM 743 N N . LYS A 1 93 ? 5.787 2.348 -30.851 1.00 76.81 93 LYS A N 1
ATOM 744 C CA . LYS A 1 93 ? 4.894 2.126 -32.009 1.00 76.81 93 LYS A CA 1
ATOM 745 C C . LYS A 1 93 ? 5.583 1.436 -33.204 1.00 76.81 93 LYS A C 1
ATOM 747 O O . LYS A 1 93 ? 4.908 0.906 -34.084 1.00 76.81 93 LYS A O 1
ATOM 752 N N . GLY A 1 94 ? 6.919 1.460 -33.259 1.00 67.69 94 GLY A N 1
ATOM 753 C CA . GLY A 1 94 ? 7.726 0.897 -34.355 1.00 67.69 94 GLY A CA 1
ATOM 754 C C . GLY A 1 94 ? 7.797 -0.633 -34.342 1.00 67.69 94 GLY A C 1
ATOM 755 O O . GLY A 1 94 ? 7.423 -1.255 -33.353 1.00 67.69 94 GLY A O 1
ATOM 756 N N . VAL A 1 95 ? 8.232 -1.249 -35.447 1.00 57.16 95 VAL A N 1
ATOM 757 C CA . VAL A 1 95 ? 8.486 -2.701 -35.516 1.00 57.16 95 VAL A CA 1
ATOM 758 C C . VAL A 1 95 ? 9.616 -3.027 -34.542 1.00 57.16 95 VAL A C 1
ATOM 760 O O . VAL A 1 95 ? 10.721 -2.512 -34.680 1.00 57.16 95 VAL A O 1
ATOM 763 N N . VAL A 1 96 ? 9.312 -3.824 -33.523 1.00 59.06 96 VAL A N 1
ATOM 764 C CA . VAL A 1 96 ? 10.303 -4.374 -32.599 1.00 59.06 96 VAL A CA 1
ATOM 765 C C . VAL A 1 96 ? 10.419 -5.842 -32.965 1.00 59.06 96 VAL A C 1
ATOM 767 O O . VAL A 1 96 ? 9.396 -6.527 -32.996 1.00 59.06 96 VAL A O 1
ATOM 770 N N . ASP A 1 97 ? 11.630 -6.311 -33.260 1.00 56.22 97 ASP A N 1
ATOM 771 C CA . ASP A 1 97 ? 11.903 -7.738 -33.413 1.00 56.22 97 ASP A CA 1
ATOM 772 C C . ASP A 1 97 ? 11.567 -8.422 -32.087 1.00 56.22 97 ASP A C 1
ATOM 774 O O . ASP A 1 97 ? 12.327 -8.344 -31.121 1.00 56.22 97 ASP A O 1
ATOM 778 N N . ALA A 1 98 ? 10.373 -9.009 -32.002 1.00 54.81 98 ALA A N 1
ATOM 779 C CA . ALA A 1 98 ? 9.904 -9.664 -30.795 1.00 54.81 98 ALA A CA 1
ATOM 780 C C . ALA A 1 98 ? 10.757 -10.923 -30.570 1.00 54.81 98 ALA A C 1
ATOM 782 O O . ALA A 1 98 ? 10.729 -11.837 -31.403 1.00 54.81 98 ALA A O 1
ATOM 783 N N . PRO A 1 99 ? 11.520 -11.016 -29.464 1.00 56.97 99 PRO A N 1
ATOM 784 C CA . PRO A 1 99 ? 12.174 -12.260 -29.100 1.00 56.97 99 PRO A CA 1
ATOM 785 C C . PRO A 1 99 ? 11.099 -13.332 -28.936 1.00 56.97 99 PRO A C 1
ATOM 787 O O . PRO A 1 99 ? 10.080 -13.120 -28.282 1.00 56.97 99 PRO A O 1
ATOM 790 N N . ARG A 1 100 ? 11.317 -14.494 -29.547 1.00 52.25 100 ARG A N 1
ATOM 791 C CA . ARG A 1 100 ? 10.287 -15.513 -29.785 1.00 52.25 100 ARG A CA 1
ATOM 792 C C . ARG A 1 100 ? 9.778 -16.246 -28.530 1.00 52.25 100 ARG A C 1
ATOM 794 O O . ARG A 1 100 ? 9.204 -17.312 -28.698 1.00 52.25 100 ARG A O 1
ATOM 801 N N . ASN A 1 101 ? 10.028 -15.775 -27.300 1.00 53.47 101 ASN A N 1
ATOM 802 C CA . ASN A 1 101 ? 9.705 -16.575 -26.109 1.00 53.47 101 ASN A CA 1
ATOM 803 C C . ASN A 1 101 ? 9.684 -15.861 -24.738 1.00 53.47 101 ASN A C 1
ATOM 805 O O . ASN A 1 101 ? 10.127 -16.429 -23.743 1.00 53.47 101 ASN A O 1
ATOM 809 N N . THR A 1 102 ? 9.139 -14.650 -24.635 1.00 57.72 102 THR A N 1
ATOM 810 C CA . THR A 1 102 ? 8.852 -14.036 -23.321 1.00 57.72 102 THR A CA 1
ATOM 811 C C . THR A 1 102 ? 7.461 -13.423 -23.312 1.00 57.72 102 THR A C 1
ATOM 813 O O . THR A 1 102 ? 7.305 -12.207 -23.395 1.00 57.72 102 THR A O 1
ATOM 816 N N . GLY A 1 103 ? 6.443 -14.284 -23.223 1.00 77.31 103 GLY A N 1
ATOM 817 C CA . GLY A 1 103 ? 5.102 -13.825 -22.881 1.00 77.31 103 GLY A CA 1
ATOM 818 C C . GLY A 1 103 ? 5.145 -13.109 -21.531 1.00 77.31 103 GLY A C 1
ATOM 819 O O . GLY A 1 103 ? 5.702 -13.633 -20.570 1.00 77.31 103 GLY A O 1
ATOM 820 N N . CYS A 1 104 ? 4.598 -11.903 -21.488 1.00 87.25 104 CYS A N 1
ATOM 821 C CA . CYS A 1 104 ? 4.377 -11.127 -20.271 1.00 87.25 104 CYS A CA 1
ATOM 822 C C . CYS A 1 104 ? 2.886 -10.798 -20.171 1.00 87.25 104 CYS A C 1
ATOM 824 O O . CYS A 1 104 ? 2.192 -10.750 -21.190 1.00 87.25 104 CYS A O 1
ATOM 826 N N . GLU A 1 105 ? 2.382 -10.572 -18.968 1.00 88.31 105 GLU A N 1
ATOM 827 C CA . GLU A 1 105 ? 1.010 -10.104 -18.763 1.00 88.31 105 GLU A CA 1
ATOM 828 C C . GLU A 1 105 ? 1.014 -8.648 -18.286 1.00 88.31 105 GLU A C 1
ATOM 830 O O . GLU A 1 105 ? 0.213 -7.832 -18.741 1.00 88.31 105 GLU A O 1
ATOM 835 N N . TRP A 1 106 ? 1.984 -8.297 -17.439 1.00 87.94 106 TRP A N 1
ATOM 836 C CA . TRP A 1 106 ? 2.112 -6.989 -16.808 1.00 87.94 106 TRP A CA 1
ATOM 837 C C . TRP A 1 106 ? 3.529 -6.435 -16.931 1.00 87.94 106 TRP A C 1
ATOM 839 O O . TRP A 1 106 ? 4.502 -7.176 -17.057 1.00 87.94 106 TRP A O 1
ATOM 849 N N . ASP A 1 107 ? 3.673 -5.110 -16.832 1.00 88.75 107 ASP A N 1
ATOM 850 C CA . ASP A 1 107 ? 4.993 -4.468 -16.851 1.00 88.75 107 ASP A CA 1
ATOM 851 C C . ASP A 1 107 ? 5.923 -5.040 -15.768 1.00 88.75 107 ASP A C 1
ATOM 853 O O . ASP A 1 107 ? 7.120 -5.178 -16.005 1.00 88.75 107 ASP A O 1
ATOM 857 N N . SER A 1 108 ? 5.394 -5.415 -14.598 1.00 84.75 108 SER A N 1
ATOM 858 C CA . SER A 1 108 ? 6.156 -6.035 -13.506 1.00 84.75 108 SER A CA 1
ATOM 859 C C . SER A 1 108 ? 6.822 -7.363 -13.872 1.00 84.75 108 SER A C 1
ATOM 861 O O . SER A 1 108 ? 7.828 -7.702 -13.252 1.00 84.75 108 SER A O 1
ATOM 863 N N . ASP A 1 109 ? 6.308 -8.080 -14.874 1.00 86.25 109 ASP A N 1
ATOM 864 C CA . ASP A 1 109 ? 6.880 -9.348 -15.349 1.00 86.25 109 ASP A CA 1
ATOM 865 C C . ASP A 1 109 ? 8.154 -9.111 -16.169 1.00 86.25 109 ASP A C 1
ATOM 867 O O . ASP A 1 109 ? 8.977 -10.008 -16.364 1.00 86.25 109 ASP A O 1
ATOM 871 N N . CYS A 1 110 ? 8.325 -7.882 -16.656 1.00 85.31 110 CYS A N 1
ATOM 872 C CA . CYS A 1 110 ? 9.433 -7.507 -17.500 1.00 85.31 110 CYS A CA 1
ATOM 873 C C . CYS A 1 110 ? 10.653 -7.044 -16.687 1.00 85.31 110 CYS A C 1
ATOM 875 O O . CYS A 1 110 ? 10.533 -6.269 -15.725 1.00 85.31 110 CYS A O 1
ATOM 877 N N . PRO A 1 111 ? 11.865 -7.472 -17.086 1.00 82.25 111 PRO A N 1
ATOM 878 C CA . PRO A 1 111 ? 13.081 -7.173 -16.350 1.00 82.25 111 PRO A CA 1
ATOM 879 C C . PRO A 1 111 ? 13.439 -5.686 -16.425 1.00 82.25 111 PRO A C 1
ATOM 881 O O . PRO A 1 111 ? 13.334 -5.025 -17.463 1.00 82.25 111 PRO A O 1
ATOM 884 N N . GLY A 1 112 ? 13.930 -5.157 -15.304 1.00 78.25 112 GLY A N 1
ATOM 885 C CA . GLY A 1 112 ? 14.370 -3.769 -15.204 1.00 78.25 112 GLY A CA 1
ATOM 886 C C . GLY A 1 112 ? 13.242 -2.784 -15.518 1.00 78.25 112 GLY A C 1
ATOM 887 O O . GLY A 1 112 ? 12.234 -2.742 -14.817 1.00 78.25 112 GLY A O 1
ATOM 888 N N . TRP A 1 113 ? 13.435 -1.980 -16.566 1.00 77.19 113 TRP A N 1
ATOM 889 C CA . TRP A 1 113 ? 12.522 -0.906 -16.984 1.00 77.19 113 TRP A CA 1
ATOM 890 C C . TRP A 1 113 ? 11.672 -1.263 -18.201 1.00 77.19 113 TRP A C 1
ATOM 892 O O . TRP A 1 113 ? 10.994 -0.394 -18.743 1.00 77.19 113 TRP A O 1
ATOM 902 N N . GLN A 1 114 ? 11.754 -2.505 -18.672 1.00 83.62 114 GLN A N 1
ATOM 903 C CA . GLN A 1 114 ? 10.977 -2.935 -19.823 1.00 83.62 114 GLN A CA 1
ATOM 904 C C . GLN A 1 114 ? 9.491 -2.964 -19.463 1.00 83.62 114 GLN A C 1
ATOM 906 O O . GLN A 1 114 ? 9.125 -3.331 -18.349 1.00 83.62 114 GLN A O 1
ATOM 911 N N . LYS A 1 115 ? 8.653 -2.551 -20.409 1.00 87.44 115 LYS A N 1
ATOM 912 C CA . LYS A 1 115 ? 7.197 -2.644 -20.314 1.00 87.44 115 LYS A CA 1
ATOM 913 C C . LYS A 1 115 ? 6.719 -3.892 -21.030 1.00 87.44 115 LYS A C 1
ATOM 915 O O . LYS A 1 115 ? 7.341 -4.308 -22.011 1.00 87.44 115 LYS A O 1
ATOM 920 N N . CYS A 1 116 ? 5.603 -4.431 -20.566 1.00 89.38 116 CYS A N 1
ATOM 921 C CA . CYS A 1 116 ? 4.893 -5.473 -21.271 1.00 89.38 116 CYS A CA 1
ATOM 922 C C . CYS A 1 116 ? 4.008 -4.834 -22.336 1.00 89.38 116 CYS A C 1
ATOM 924 O O . CYS A 1 116 ? 3.088 -4.074 -22.036 1.00 89.38 116 CYS A O 1
ATOM 926 N N . CYS A 1 117 ? 4.314 -5.111 -23.598 1.00 88.69 117 CYS A N 1
ATOM 927 C CA . CYS A 1 117 ? 3.621 -4.515 -24.726 1.00 88.69 117 CYS A CA 1
ATOM 928 C C . CYS A 1 117 ? 2.924 -5.593 -25.541 1.00 88.69 117 CYS A C 1
ATOM 930 O O . CYS A 1 117 ? 3.532 -6.602 -25.893 1.00 88.69 117 CYS A O 1
ATOM 932 N N . GLN A 1 118 ? 1.652 -5.354 -25.857 1.0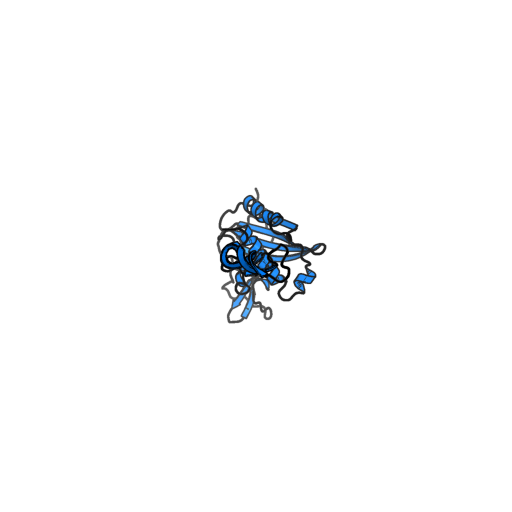0 87.31 118 GLN A N 1
ATOM 933 C CA . GLN A 1 118 ? 0.858 -6.247 -26.687 1.00 87.31 118 GLN A CA 1
ATOM 934 C C . GLN A 1 118 ? 0.788 -5.720 -28.121 1.00 87.31 118 GLN A C 1
ATOM 936 O O . GLN A 1 118 ? 0.413 -4.568 -28.354 1.00 87.31 118 GLN A O 1
ATOM 941 N N . ARG A 1 119 ? 1.125 -6.570 -29.093 1.00 80.94 119 ARG A N 1
ATOM 942 C CA . ARG A 1 119 ? 0.982 -6.277 -30.523 1.00 80.94 119 ARG A CA 1
ATOM 943 C C . ARG A 1 119 ? 0.556 -7.528 -31.272 1.00 80.94 119 ARG A C 1
ATOM 945 O O . ARG A 1 119 ? 1.158 -8.577 -31.092 1.00 80.94 119 ARG A O 1
ATOM 952 N N . GLU A 1 120 ? -0.477 -7.406 -32.107 1.00 78.88 120 GLU A N 1
ATOM 953 C CA . GLU A 1 120 ? -0.973 -8.510 -32.953 1.00 78.88 120 GLU A CA 1
ATOM 954 C C . GLU A 1 120 ? -1.256 -9.806 -32.159 1.00 78.88 120 GLU A C 1
ATOM 956 O O . GLU A 1 120 ? -1.084 -10.913 -32.653 1.00 78.88 120 GLU A O 1
ATOM 961 N N . GLY A 1 121 ? -1.688 -9.666 -30.898 1.00 76.56 121 GLY A N 1
ATOM 962 C CA . GLY A 1 121 ? -1.990 -10.789 -30.005 1.00 76.56 121 GLY A CA 1
ATOM 963 C C . GLY A 1 121 ? -0.786 -11.382 -29.261 1.00 76.56 121 GLY A C 1
ATOM 964 O O . GLY A 1 121 ? -0.990 -12.214 -28.384 1.00 76.56 121 GLY A O 1
ATOM 965 N N . LEU A 1 122 ? 0.439 -10.932 -29.540 1.00 81.94 122 LEU A N 1
ATOM 966 C CA . LEU A 1 122 ? 1.653 -11.336 -28.826 1.00 81.94 122 LEU A CA 1
ATOM 967 C C . LEU A 1 122 ? 2.015 -10.305 -27.755 1.00 81.94 122 LEU A C 1
ATOM 969 O O . LEU A 1 122 ? 1.997 -9.101 -28.021 1.00 81.94 122 LEU A O 1
ATOM 973 N N . SER A 1 123 ? 2.372 -10.775 -26.560 1.00 87.50 123 SER A N 1
ATOM 974 C CA . SER A 1 123 ? 2.950 -9.948 -25.502 1.00 87.50 123 SER A CA 1
ATOM 975 C C . SER A 1 123 ? 4.458 -10.159 -25.419 1.00 87.50 123 SER A C 1
ATOM 977 O O . SER A 1 123 ? 4.948 -11.285 -25.508 1.00 87.50 123 SER A O 1
ATOM 979 N N . PHE A 1 124 ? 5.204 -9.065 -25.293 1.00 87.19 124 PHE A N 1
ATOM 980 C CA . PHE A 1 124 ? 6.656 -9.104 -25.162 1.00 87.19 124 PHE A CA 1
ATOM 981 C C . PHE A 1 124 ? 7.169 -7.912 -24.360 1.00 87.19 124 PHE A C 1
ATOM 983 O O . PHE A 1 124 ? 6.620 -6.807 -24.402 1.00 87.19 124 PHE A O 1
ATOM 990 N N . CYS A 1 125 ? 8.270 -8.139 -23.653 1.00 87.19 125 CYS A N 1
ATOM 991 C CA . CYS A 1 125 ? 8.971 -7.095 -22.928 1.00 87.19 125 CYS A CA 1
ATOM 992 C C . CYS A 1 125 ? 9.804 -6.241 -23.882 1.00 87.19 125 CYS A C 1
ATOM 994 O O . CYS A 1 125 ? 10.625 -6.752 -24.644 1.00 87.19 125 CYS A O 1
ATOM 996 N N . THR A 1 126 ? 9.617 -4.926 -23.835 1.00 86.06 126 THR A N 1
ATOM 997 C CA . THR A 1 126 ? 10.393 -3.983 -24.647 1.00 86.06 126 THR A CA 1
ATOM 998 C C . THR A 1 126 ? 10.703 -2.713 -23.872 1.00 86.06 126 THR A C 1
ATOM 1000 O O . THR A 1 126 ? 10.034 -2.371 -22.896 1.00 86.06 126 THR A O 1
ATOM 1003 N N . ASN A 1 127 ? 11.751 -2.006 -24.288 1.00 83.81 127 ASN A N 1
ATOM 1004 C CA . ASN A 1 127 ? 12.089 -0.730 -23.676 1.00 83.81 127 ASN A CA 1
ATOM 1005 C C . ASN A 1 127 ? 10.985 0.296 -23.988 1.00 83.81 127 ASN A C 1
ATOM 1007 O O . ASN A 1 127 ? 10.592 0.423 -25.152 1.00 83.81 127 ASN A O 1
ATOM 1011 N N . PRO A 1 128 ? 10.487 1.036 -22.983 1.00 82.19 128 PRO A N 1
ATOM 1012 C CA . PRO A 1 128 ? 9.503 2.076 -23.224 1.00 82.19 128 PRO A CA 1
ATOM 1013 C C . PRO A 1 128 ? 10.008 3.164 -24.178 1.00 82.19 128 PRO A C 1
ATOM 1015 O O . PRO A 1 128 ? 11.203 3.427 -24.305 1.00 82.19 128 PRO A O 1
ATOM 1018 N N . GLN A 1 129 ? 9.064 3.847 -24.812 1.00 78.50 129 GLN A N 1
ATOM 1019 C CA . GLN A 1 129 ? 9.282 5.087 -25.536 1.00 78.50 129 GLN A CA 1
ATOM 1020 C C . GLN A 1 129 ? 9.019 6.286 -24.616 1.00 78.50 129 GLN A C 1
ATOM 1022 O O . GLN A 1 129 ? 8.128 6.259 -23.760 1.00 78.50 129 GLN A O 1
ATOM 1027 N N . HIS A 1 130 ? 9.800 7.348 -24.816 1.00 67.38 130 HIS A N 1
ATOM 1028 C CA . HIS A 1 130 ? 9.678 8.606 -24.089 1.00 67.38 130 HIS A CA 1
ATOM 1029 C C . HIS A 1 130 ? 8.309 9.254 -24.343 1.00 67.38 130 HIS A C 1
ATOM 1031 O O . HIS A 1 130 ? 7.976 9.603 -25.476 1.00 67.38 130 HIS A O 1
ATOM 1037 N N . THR A 1 131 ? 7.541 9.481 -23.282 1.00 57.81 131 THR A N 1
ATOM 1038 C CA . THR A 1 131 ? 6.444 10.453 -23.269 1.00 57.81 131 THR A CA 1
ATOM 1039 C C . THR A 1 131 ? 7.053 11.797 -22.893 1.00 57.81 131 THR A C 1
ATOM 1041 O O . THR A 1 131 ? 7.624 11.908 -21.814 1.00 57.81 131 THR A O 1
ATOM 1044 N N . GLY A 1 132 ? 6.995 12.797 -23.775 1.00 51.38 132 GLY A N 1
ATOM 1045 C CA . GLY A 1 132 ? 7.689 14.092 -23.655 1.00 51.38 132 GLY A CA 1
ATOM 1046 C C . GLY A 1 132 ? 7.323 14.989 -22.458 1.00 51.38 132 GLY A C 1
ATOM 1047 O O . GLY A 1 132 ? 7.581 16.188 -22.513 1.00 51.38 132 GLY A O 1
ATOM 1048 N N . ASN A 1 133 ? 6.745 14.446 -21.385 1.00 52.66 133 ASN A N 1
ATOM 1049 C CA . ASN A 1 133 ? 6.486 15.175 -20.152 1.00 52.66 133 ASN A CA 1
ATOM 1050 C C . ASN A 1 133 ? 7.778 15.344 -19.347 1.00 52.66 133 ASN A C 1
ATOM 1052 O O . ASN A 1 133 ? 8.414 14.376 -18.923 1.00 52.66 133 ASN A O 1
ATOM 1056 N N . ARG A 1 134 ? 8.150 16.607 -19.126 1.00 55.06 134 ARG A N 1
ATOM 1057 C CA . ARG A 1 134 ? 9.153 16.997 -18.131 1.00 55.06 134 ARG A CA 1
ATOM 1058 C C . ARG A 1 134 ? 8.541 16.799 -16.745 1.00 55.06 134 ARG A C 1
ATOM 1060 O O . ARG A 1 134 ? 7.412 17.216 -16.520 1.00 55.06 134 ARG A O 1
ATOM 1067 N N . GLY A 1 135 ? 9.280 16.174 -15.839 1.00 61.62 135 GLY A N 1
ATOM 1068 C CA . GLY A 1 135 ? 8.839 15.927 -14.469 1.00 61.62 135 GLY A CA 1
ATOM 1069 C C . GLY A 1 135 ? 10.012 15.523 -13.585 1.00 61.62 135 GLY A C 1
ATOM 1070 O O . GLY A 1 135 ? 11.038 15.069 -14.091 1.00 61.62 135 GLY A O 1
ATOM 1071 N N . CYS A 1 136 ? 9.879 15.715 -12.275 1.00 67.56 136 CYS A N 1
ATOM 1072 C CA . CYS A 1 136 ? 10.867 15.249 -11.303 1.00 67.56 136 CYS A CA 1
ATOM 1073 C C . CYS A 1 136 ? 10.544 13.806 -10.906 1.00 67.56 136 CYS A C 1
ATOM 1075 O O . CYS A 1 136 ? 9.377 13.477 -10.683 1.00 67.56 136 CYS A O 1
ATOM 1077 N N . CYS A 1 137 ? 11.573 12.966 -10.777 1.00 76.69 137 CYS A N 1
ATOM 1078 C CA . CYS A 1 137 ? 11.413 11.594 -10.310 1.00 76.69 137 CYS A CA 1
ATOM 1079 C C . CYS A 1 137 ? 12.276 11.350 -9.064 1.00 76.69 137 CYS A C 1
ATOM 1081 O O . CYS A 1 137 ? 13.436 11.755 -9.001 1.00 76.69 137 CYS A O 1
ATOM 1083 N N . PHE A 1 138 ? 11.721 10.662 -8.075 1.00 82.06 138 PHE A N 1
ATOM 1084 C CA . PHE A 1 138 ? 12.384 10.372 -6.808 1.00 82.06 138 PHE A CA 1
ATOM 1085 C C . PHE A 1 138 ? 12.437 8.868 -6.606 1.00 82.06 138 PHE A C 1
ATOM 1087 O O . PHE A 1 138 ? 11.431 8.187 -6.802 1.00 82.06 138 PHE A O 1
ATOM 1094 N N . ASN A 1 139 ? 13.601 8.348 -6.231 1.00 87.94 139 ASN A N 1
ATOM 1095 C CA . ASN A 1 139 ? 13.696 6.965 -5.797 1.00 87.94 139 ASN A CA 1
ATOM 1096 C C . ASN A 1 139 ? 13.353 6.908 -4.313 1.00 87.94 139 ASN A C 1
ATOM 1098 O O . ASN A 1 139 ? 13.922 7.645 -3.509 1.00 87.94 139 ASN A O 1
ATOM 1102 N N . VAL A 1 140 ? 12.435 6.028 -3.955 1.00 91.44 140 VAL A N 1
ATOM 1103 C CA . VAL A 1 140 ? 12.052 5.775 -2.576 1.00 91.44 140 VAL A CA 1
ATOM 1104 C C . VAL A 1 140 ? 12.330 4.327 -2.264 1.00 91.44 140 VAL A C 1
ATOM 1106 O O . VAL A 1 140 ? 11.918 3.437 -2.997 1.00 91.44 140 VAL A O 1
ATOM 1109 N N . THR A 1 141 ? 13.022 4.088 -1.160 1.00 95.50 141 THR A N 1
ATOM 1110 C CA . THR A 1 141 ? 13.197 2.745 -0.617 1.00 95.50 141 THR A CA 1
ATOM 1111 C C . THR A 1 141 ? 12.460 2.655 0.705 1.00 95.50 141 THR A C 1
ATOM 1113 O O . THR A 1 141 ? 12.760 3.406 1.632 1.00 95.50 141 THR A O 1
ATOM 1116 N N . VAL A 1 142 ? 11.504 1.734 0.792 1.00 97.50 142 VAL A N 1
ATOM 1117 C CA . VAL A 1 142 ? 10.764 1.428 2.020 1.00 97.50 142 VAL A CA 1
ATOM 1118 C C . VAL A 1 142 ? 11.193 0.051 2.505 1.00 97.50 142 VAL A C 1
ATOM 1120 O O . VAL A 1 142 ? 11.167 -0.910 1.737 1.00 97.50 142 VAL A O 1
ATOM 1123 N N . THR A 1 143 ? 11.585 -0.052 3.774 1.00 97.62 143 THR A N 1
ATOM 1124 C CA . THR A 1 143 ? 11.931 -1.332 4.403 1.00 97.62 143 THR A CA 1
ATOM 1125 C C . THR A 1 143 ? 10.875 -1.726 5.415 1.00 97.62 143 THR A C 1
ATOM 1127 O O . THR A 1 143 ? 10.612 -0.971 6.354 1.00 97.62 143 THR A O 1
ATOM 1130 N N . VAL A 1 144 ? 10.328 -2.932 5.276 1.00 97.25 144 VAL A N 1
ATOM 1131 C CA . VAL A 1 144 ? 9.296 -3.468 6.173 1.00 97.25 144 VAL A CA 1
ATOM 1132 C C . VAL A 1 144 ? 9.738 -4.751 6.877 1.00 97.25 144 VAL A C 1
ATOM 1134 O O . VAL A 1 144 ? 10.599 -5.477 6.372 1.00 97.25 144 VAL A O 1
ATOM 1137 N N . LYS A 1 145 ? 9.134 -5.038 8.037 1.00 95.69 145 LYS A N 1
ATOM 1138 C CA . LYS A 1 145 ? 9.278 -6.277 8.824 1.00 95.69 145 LYS A CA 1
ATOM 1139 C C . LYS A 1 145 ? 8.571 -7.456 8.142 1.00 95.69 145 LYS A C 1
ATOM 1141 O O . LYS A 1 145 ? 7.579 -7.981 8.636 1.00 95.69 145 LYS A O 1
ATOM 1146 N N . THR A 1 146 ? 9.067 -7.853 6.980 1.00 94.00 146 THR A N 1
ATOM 1147 C CA . THR A 1 146 ? 8.538 -8.986 6.219 1.00 94.00 146 THR A CA 1
ATOM 1148 C C . THR A 1 146 ? 9.687 -9.841 5.721 1.00 94.00 146 THR A C 1
ATOM 1150 O O . THR A 1 146 ? 10.627 -9.325 5.111 1.00 94.00 146 THR A O 1
ATOM 1153 N N . ASP A 1 147 ? 9.613 -11.148 5.965 1.00 95.00 147 ASP A N 1
ATOM 1154 C CA . ASP A 1 147 ? 10.594 -12.092 5.449 1.00 95.00 147 ASP A CA 1
ATOM 1155 C C . ASP A 1 147 ? 10.467 -12.246 3.931 1.00 95.00 147 ASP A C 1
ATOM 1157 O O . ASP A 1 147 ? 9.408 -12.594 3.409 1.00 95.00 147 ASP A O 1
ATOM 1161 N N . TYR A 1 148 ? 11.560 -11.980 3.218 1.00 95.62 148 TYR A N 1
ATOM 1162 C CA . TYR A 1 148 ? 11.559 -11.998 1.758 1.00 95.62 148 TYR A CA 1
ATOM 1163 C C . TYR A 1 148 ? 11.355 -13.408 1.190 1.00 95.62 148 TYR A C 1
ATOM 1165 O O . TYR A 1 148 ? 10.695 -13.552 0.166 1.00 95.62 148 TYR A O 1
ATOM 1173 N N . GLN A 1 149 ? 11.898 -14.449 1.835 1.00 94.56 149 GLN A N 1
ATOM 1174 C CA . GLN A 1 149 ? 11.763 -15.834 1.363 1.00 94.56 149 GLN A CA 1
ATOM 1175 C C . GLN A 1 149 ? 10.316 -16.318 1.507 1.00 94.56 149 GLN A C 1
ATOM 1177 O O . GLN A 1 149 ? 9.745 -16.901 0.583 1.00 94.56 149 GLN A O 1
ATOM 1182 N N . GLN A 1 150 ? 9.681 -16.002 2.634 1.00 93.88 150 GLN A N 1
ATOM 1183 C CA . GLN A 1 150 ? 8.255 -16.226 2.822 1.00 93.88 150 GLN A CA 1
ATOM 1184 C C . GLN A 1 150 ? 7.432 -15.441 1.791 1.00 93.88 150 GLN A C 1
ATOM 1186 O O . GLN A 1 150 ? 6.544 -16.001 1.157 1.00 93.88 150 GLN A O 1
ATOM 1191 N N . LEU A 1 151 ? 7.772 -14.173 1.551 1.00 93.69 151 LEU A N 1
ATOM 1192 C CA . LEU A 1 151 ? 7.060 -13.329 0.596 1.00 93.69 151 LEU A CA 1
ATOM 1193 C C . LEU A 1 151 ? 7.079 -13.882 -0.840 1.00 93.69 151 LEU A C 1
ATOM 1195 O O . LEU A 1 151 ? 6.047 -13.862 -1.506 1.00 93.69 151 LEU A O 1
ATOM 1199 N N . ILE A 1 152 ? 8.225 -14.370 -1.326 1.00 93.56 152 ILE A N 1
ATOM 1200 C CA . ILE A 1 152 ? 8.340 -14.912 -2.694 1.00 93.56 152 ILE A CA 1
ATOM 1201 C C . ILE A 1 152 ? 7.786 -16.335 -2.837 1.00 93.56 152 ILE A C 1
ATOM 1203 O O . ILE A 1 152 ? 7.496 -16.755 -3.952 1.00 93.56 152 ILE A O 1
ATOM 1207 N N . SER A 1 153 ? 7.669 -17.086 -1.738 1.00 94.50 153 SER A N 1
ATOM 1208 C CA . SER A 1 153 ? 7.121 -18.452 -1.755 1.00 94.50 153 SER A CA 1
ATOM 1209 C C . SER A 1 153 ? 5.593 -18.487 -1.712 1.00 94.50 153 SER A C 1
ATOM 1211 O O . SER A 1 153 ? 4.994 -19.494 -2.088 1.00 94.50 153 SER A O 1
ATOM 1213 N N . MET A 1 154 ? 4.954 -17.398 -1.279 1.00 93.62 154 MET A N 1
ATOM 1214 C CA . MET A 1 154 ? 3.501 -17.252 -1.294 1.00 93.62 154 MET A CA 1
ATOM 1215 C C . MET A 1 154 ? 2.990 -16.929 -2.699 1.00 93.62 154 MET A C 1
ATOM 1217 O O . MET A 1 154 ? 3.515 -16.041 -3.376 1.00 93.62 154 MET A O 1
ATOM 1221 N N . ASP A 1 155 ? 1.904 -17.590 -3.104 1.00 92.25 155 ASP A N 1
ATOM 1222 C CA . ASP A 1 155 ? 1.226 -17.277 -4.360 1.00 92.25 155 ASP A CA 1
ATOM 1223 C C . ASP A 1 155 ? 0.756 -15.812 -4.374 1.00 92.25 155 ASP A C 1
ATOM 1225 O O . ASP A 1 155 ? 0.107 -15.328 -3.442 1.00 92.25 155 ASP A O 1
ATOM 1229 N N . GLY A 1 156 ? 1.164 -15.068 -5.404 1.00 89.12 156 GLY A N 1
ATOM 1230 C CA . GLY A 1 156 ? 0.921 -13.629 -5.507 1.00 89.12 156 GLY A CA 1
ATOM 1231 C C . GLY A 1 156 ? 1.518 -12.780 -4.373 1.00 89.12 156 GLY A C 1
ATOM 1232 O O . GLY A 1 156 ? 1.102 -11.632 -4.209 1.00 89.12 156 GLY A O 1
ATOM 1233 N N . GLY A 1 157 ? 2.471 -13.291 -3.584 1.00 92.25 157 GLY A N 1
ATOM 1234 C CA . GLY A 1 157 ? 3.018 -12.589 -2.418 1.00 92.25 157 GLY A CA 1
ATOM 1235 C C . GLY A 1 157 ? 3.636 -11.236 -2.775 1.00 92.25 157 GLY A C 1
ATOM 1236 O O . GLY A 1 157 ? 3.203 -10.204 -2.260 1.00 92.25 157 GLY A O 1
ATOM 1237 N N . ILE A 1 158 ? 4.562 -11.210 -3.741 1.00 90.44 158 ILE A N 1
ATOM 1238 C CA . ILE A 1 158 ? 5.163 -9.963 -4.252 1.00 90.44 158 ILE A CA 1
ATOM 1239 C C . ILE A 1 158 ? 4.099 -9.010 -4.805 1.00 90.44 158 ILE A C 1
ATOM 1241 O O . ILE A 1 158 ? 4.159 -7.814 -4.542 1.00 90.44 158 ILE A O 1
ATOM 1245 N N . MET A 1 159 ? 3.090 -9.524 -5.513 1.00 90.94 159 MET A N 1
ATOM 1246 C CA . MET A 1 159 ? 1.999 -8.708 -6.056 1.00 90.94 159 MET A CA 1
ATOM 1247 C C . MET A 1 159 ? 1.218 -8.009 -4.935 1.00 90.94 159 MET A C 1
ATOM 1249 O O . MET A 1 159 ? 1.003 -6.800 -4.985 1.00 90.94 159 MET A O 1
ATOM 1253 N N . ASN A 1 160 ? 0.829 -8.754 -3.897 1.00 93.44 160 ASN A N 1
ATOM 1254 C CA . ASN A 1 160 ? 0.110 -8.224 -2.739 1.00 93.44 160 ASN A CA 1
ATOM 1255 C C . ASN A 1 160 ? 0.947 -7.222 -1.939 1.00 93.44 160 ASN A C 1
ATOM 1257 O O . ASN A 1 160 ? 0.422 -6.201 -1.495 1.00 93.44 160 ASN A O 1
ATOM 1261 N N . HIS A 1 161 ? 2.242 -7.489 -1.789 1.00 93.81 161 HIS A N 1
ATOM 1262 C CA . HIS A 1 161 ? 3.181 -6.590 -1.124 1.00 93.81 161 HIS A CA 1
ATOM 1263 C C . HIS A 1 161 ? 3.360 -5.279 -1.889 1.00 93.81 161 HIS A C 1
ATOM 1265 O O . HIS A 1 161 ? 3.238 -4.199 -1.311 1.00 93.81 161 HIS A O 1
ATOM 1271 N N . THR A 1 162 ? 3.554 -5.358 -3.205 1.00 93.12 162 THR A N 1
ATOM 1272 C CA . THR A 1 162 ? 3.636 -4.187 -4.082 1.00 93.12 162 THR A CA 1
ATOM 1273 C C . THR A 1 162 ? 2.345 -3.376 -4.058 1.00 93.12 162 THR A C 1
ATOM 1275 O O . THR A 1 162 ? 2.390 -2.154 -3.929 1.00 93.12 162 THR A O 1
ATOM 1278 N N . ARG A 1 163 ? 1.193 -4.049 -4.115 1.00 94.94 163 ARG A N 1
ATOM 1279 C CA . ARG A 1 163 ? -0.138 -3.442 -4.017 1.00 94.94 163 ARG A CA 1
ATOM 1280 C C . ARG A 1 163 ? -0.322 -2.662 -2.719 1.00 94.94 163 ARG A C 1
ATOM 1282 O O . ARG A 1 163 ? -0.751 -1.511 -2.753 1.00 94.94 163 ARG A O 1
ATOM 1289 N N . LEU A 1 164 ? 0.032 -3.272 -1.587 1.00 95.06 164 LEU A N 1
ATOM 1290 C CA . LEU A 1 164 ? -0.082 -2.645 -0.274 1.00 95.06 164 LEU A CA 1
ATOM 1291 C C . LEU A 1 164 ? 0.846 -1.432 -0.157 1.00 95.06 164 LEU A C 1
ATOM 1293 O O . LEU A 1 164 ? 0.395 -0.347 0.207 1.00 95.06 164 LEU A O 1
ATOM 1297 N N . LEU A 1 165 ? 2.122 -1.586 -0.521 1.00 95.38 165 LEU A N 1
ATOM 1298 C CA . LEU A 1 165 ? 3.077 -0.482 -0.480 1.00 95.38 165 LEU A CA 1
ATOM 1299 C C . LEU A 1 165 ? 2.672 0.666 -1.412 1.00 95.38 165 LEU A C 1
ATOM 1301 O O . LEU A 1 165 ? 2.769 1.823 -1.013 1.00 95.38 165 LEU A O 1
ATOM 1305 N N . HIS A 1 166 ? 2.180 0.371 -2.618 1.00 94.94 166 HIS A N 1
ATOM 1306 C CA . HIS A 1 166 ? 1.689 1.391 -3.544 1.00 94.94 166 HIS A CA 1
ATOM 1307 C C . HIS A 1 166 ? 0.563 2.216 -2.905 1.00 94.94 166 HIS A C 1
ATOM 1309 O O . HIS A 1 166 ? 0.604 3.448 -2.922 1.00 94.94 166 HIS A O 1
ATOM 1315 N N . SER A 1 167 ? -0.422 1.561 -2.286 1.00 95.19 167 SER A N 1
ATOM 1316 C CA . SER A 1 167 ? -1.527 2.247 -1.610 1.00 95.19 167 SER A CA 1
ATOM 1317 C C . SER A 1 167 ? -1.079 3.037 -0.380 1.00 95.19 167 SER A C 1
ATOM 1319 O O . SER A 1 167 ? -1.499 4.178 -0.211 1.00 95.19 167 SER A O 1
ATOM 1321 N N . VAL A 1 168 ? -0.171 2.495 0.432 1.00 94.81 168 VAL A N 1
ATOM 1322 C CA . VAL A 1 168 ? 0.386 3.202 1.597 1.00 94.81 168 VAL A CA 1
ATOM 1323 C C . VAL A 1 168 ? 1.164 4.451 1.169 1.00 94.81 168 VAL A C 1
ATOM 1325 O O . VAL A 1 168 ? 0.965 5.525 1.734 1.00 94.81 168 VAL A O 1
ATOM 1328 N N . VAL A 1 169 ? 2.013 4.347 0.143 1.00 94.44 169 VAL A N 1
ATOM 1329 C C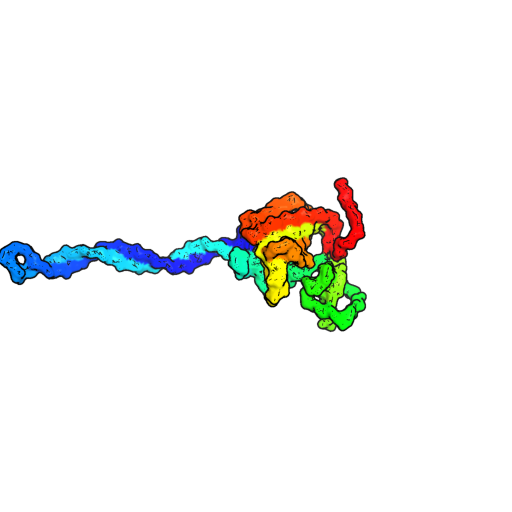A . VAL A 1 169 ? 2.818 5.471 -0.362 1.00 94.44 169 VAL A CA 1
ATOM 1330 C C . VAL A 1 169 ? 1.931 6.542 -0.993 1.00 94.44 169 VAL A C 1
ATOM 1332 O O . VAL A 1 169 ? 2.052 7.715 -0.647 1.00 94.44 169 VAL A O 1
ATOM 1335 N N . THR A 1 170 ? 1.005 6.164 -1.876 1.00 92.94 170 THR A N 1
ATOM 1336 C CA . THR A 1 170 ? 0.071 7.122 -2.498 1.00 92.94 170 THR A CA 1
ATOM 1337 C C . THR A 1 170 ? -0.827 7.798 -1.461 1.00 92.94 170 THR A C 1
ATOM 1339 O O . THR A 1 170 ? -1.006 9.013 -1.511 1.00 92.94 170 THR A O 1
ATOM 1342 N N . GLY A 1 171 ? -1.323 7.049 -0.472 1.00 92.69 171 GLY A N 1
ATOM 1343 C CA . GLY A 1 171 ? -2.171 7.576 0.599 1.00 92.69 171 GLY A CA 1
ATOM 1344 C C . GLY A 1 171 ? -1.429 8.471 1.597 1.00 92.69 171 GLY A C 1
ATOM 1345 O O . GLY A 1 171 ? -2.039 9.364 2.187 1.00 92.69 171 GLY A O 1
ATOM 1346 N N . ALA A 1 172 ? -0.120 8.272 1.776 1.00 92.94 172 ALA A N 1
ATOM 1347 C CA . ALA A 1 172 ? 0.727 9.162 2.572 1.00 92.94 172 ALA A CA 1
ATOM 1348 C C . ALA A 1 172 ? 1.059 10.466 1.830 1.00 92.94 172 ALA A C 1
ATOM 1350 O O . ALA A 1 172 ? 1.165 11.531 2.441 1.00 92.94 172 ALA A O 1
ATOM 1351 N N . LEU A 1 173 ? 1.237 10.396 0.508 1.00 90.25 173 LEU A N 1
ATOM 1352 C CA . LEU A 1 173 ? 1.517 11.573 -0.312 1.00 90.25 173 LEU A CA 1
ATOM 1353 C C . LEU A 1 173 ? 0.270 12.432 -0.538 1.00 90.25 173 LEU A C 1
ATOM 1355 O O . LEU A 1 173 ? 0.415 13.657 -0.593 1.00 90.25 173 LEU A O 1
ATOM 1359 N N . ASP A 1 174 ? -0.909 11.806 -0.615 1.00 85.94 174 ASP A N 1
ATOM 1360 C CA . ASP A 1 174 ? -2.228 12.444 -0.754 1.00 85.94 174 ASP A CA 1
ATOM 1361 C C . ASP A 1 174 ? -2.230 13.528 -1.845 1.00 85.94 174 ASP A C 1
ATOM 1363 O O . ASP A 1 174 ? -2.474 14.709 -1.597 1.00 85.94 174 ASP A O 1
ATOM 1367 N N . SER A 1 175 ? -1.815 13.146 -3.055 1.00 83.12 175 SER A N 1
ATOM 1368 C CA . SER A 1 175 ? -1.730 14.048 -4.205 1.00 83.12 175 SER A CA 1
ATOM 1369 C C . SER A 1 175 ? -2.128 13.308 -5.484 1.00 83.12 175 SER A C 1
ATOM 1371 O O . SER A 1 175 ? -1.553 12.253 -5.764 1.00 83.12 175 SER A O 1
ATOM 1373 N N . PRO A 1 176 ? -3.091 13.840 -6.261 1.00 74.50 176 PRO A N 1
ATOM 1374 C CA . PRO A 1 176 ? -3.600 13.182 -7.464 1.00 74.50 176 PRO A CA 1
ATOM 1375 C C . PRO A 1 176 ? -2.612 13.222 -8.638 1.00 74.50 176 PRO A C 1
ATOM 1377 O O . PRO A 1 176 ? -2.703 12.396 -9.540 1.00 74.50 176 PRO A O 1
ATOM 1380 N N . ASP A 1 177 ? -1.654 14.150 -8.618 1.00 77.25 177 ASP A N 1
ATOM 1381 C CA . ASP A 1 177 ? -0.707 14.371 -9.716 1.00 77.25 177 ASP A CA 1
ATOM 1382 C C . ASP A 1 177 ? 0.558 13.509 -9.602 1.00 77.25 177 ASP A C 1
ATOM 1384 O O . ASP A 1 177 ? 1.467 13.598 -10.429 1.00 77.25 177 ASP A O 1
ATOM 1388 N N . ILE A 1 178 ? 0.643 12.668 -8.571 1.00 81.56 178 ILE A N 1
ATOM 1389 C CA . ILE A 1 178 ? 1.789 11.800 -8.332 1.00 81.56 178 ILE A CA 1
ATOM 1390 C C . ILE A 1 178 ? 1.537 10.416 -8.917 1.00 81.56 178 ILE A C 1
ATOM 1392 O O . ILE A 1 178 ? 0.503 9.795 -8.694 1.00 81.56 178 ILE A O 1
ATOM 1396 N N . SER A 1 179 ? 2.550 9.893 -9.598 1.00 86.12 179 SER A N 1
ATOM 1397 C CA . SER A 1 179 ? 2.598 8.503 -10.043 1.00 86.12 179 SER A CA 1
ATOM 1398 C C . SER A 1 179 ? 3.632 7.725 -9.237 1.00 86.12 179 SER A C 1
ATOM 1400 O O . SER A 1 179 ? 4.726 8.229 -8.983 1.00 86.12 179 SER A O 1
ATOM 1402 N N . VAL A 1 180 ? 3.294 6.505 -8.821 1.00 89.75 180 VAL A N 1
ATOM 1403 C CA . VAL A 1 180 ? 4.175 5.631 -8.036 1.00 89.75 180 VAL A CA 1
ATOM 1404 C C . VAL A 1 180 ? 4.362 4.328 -8.799 1.00 89.75 180 VAL A C 1
ATOM 1406 O O . VAL A 1 180 ? 3.394 3.658 -9.132 1.00 89.75 180 VAL A O 1
ATOM 1409 N N . TYR A 1 181 ? 5.609 3.962 -9.071 1.00 88.25 181 TYR A N 1
ATOM 1410 C CA . TYR A 1 181 ? 5.947 2.775 -9.851 1.00 88.25 181 TYR A CA 1
ATOM 1411 C C . TYR A 1 181 ? 6.836 1.849 -9.041 1.00 88.25 181 TYR A C 1
ATOM 1413 O O . TYR A 1 181 ? 7.864 2.268 -8.510 1.00 88.25 181 TYR A O 1
ATOM 1421 N N . TYR A 1 182 ? 6.479 0.575 -8.986 1.00 90.00 182 TYR A N 1
ATOM 1422 C CA . TYR A 1 182 ? 7.320 -0.443 -8.376 1.00 90.00 182 TYR A CA 1
ATOM 1423 C C . TYR A 1 182 ? 8.553 -0.745 -9.238 1.00 90.00 182 TYR A C 1
ATOM 1425 O O . TYR A 1 182 ? 8.445 -0.924 -10.453 1.00 90.00 182 TYR A O 1
ATOM 1433 N N . ILE A 1 183 ? 9.729 -0.827 -8.608 1.00 86.44 183 ILE A N 1
ATOM 1434 C CA . ILE A 1 183 ? 10.979 -1.188 -9.288 1.00 86.44 183 ILE A CA 1
ATOM 1435 C C . ILE A 1 183 ? 11.366 -2.626 -8.946 1.00 86.44 183 ILE A C 1
ATOM 1437 O O . ILE A 1 183 ? 11.463 -3.466 -9.841 1.00 86.44 183 ILE A O 1
ATOM 1441 N N . SER A 1 184 ? 11.624 -2.896 -7.667 1.00 88.69 184 SER A N 1
ATOM 1442 C CA . SER A 1 184 ? 12.081 -4.201 -7.187 1.00 88.69 184 SER A CA 1
ATOM 1443 C C . SER A 1 184 ? 12.017 -4.297 -5.663 1.00 88.69 184 SER A C 1
ATOM 1445 O O . SER A 1 184 ? 11.955 -3.286 -4.959 1.00 88.69 184 SER A O 1
ATOM 1447 N N . SER A 1 185 ? 12.085 -5.526 -5.154 1.00 93.12 185 SER A N 1
ATOM 1448 C CA . SER A 1 185 ? 12.208 -5.842 -3.732 1.00 93.12 185 SER A CA 1
ATOM 1449 C C . SER A 1 185 ? 13.378 -6.791 -3.511 1.00 93.12 185 SER A C 1
ATOM 1451 O O . SER A 1 185 ? 13.694 -7.599 -4.382 1.00 93.12 185 SER A O 1
ATOM 1453 N N . TRP A 1 186 ? 14.027 -6.695 -2.355 1.00 94.81 186 TRP A N 1
ATOM 1454 C CA . TRP A 1 186 ? 15.148 -7.560 -1.987 1.00 94.81 186 TRP A CA 1
ATOM 1455 C C . TRP A 1 186 ? 15.228 -7.747 -0.462 1.00 94.81 186 TRP A C 1
ATOM 1457 O O . TRP A 1 186 ? 14.748 -6.894 0.294 1.00 94.81 186 TRP A O 1
ATOM 1467 N N . PRO A 1 187 ? 15.832 -8.849 0.022 1.00 96.56 187 PRO A N 1
ATOM 1468 C CA . PRO A 1 187 ? 16.014 -9.077 1.454 1.00 96.56 187 PRO A CA 1
ATOM 1469 C C . PRO A 1 187 ? 17.031 -8.094 2.046 1.00 96.56 187 PRO A C 1
ATOM 1471 O O . PRO A 1 187 ? 18.070 -7.831 1.437 1.00 96.56 187 PRO A O 1
ATOM 1474 N N . ILE A 1 188 ? 16.776 -7.587 3.258 1.00 94.31 188 ILE A N 1
ATOM 1475 C CA . ILE A 1 188 ? 17.711 -6.702 3.973 1.00 94.31 188 ILE A CA 1
ATOM 1476 C C . ILE A 1 188 ? 17.906 -7.113 5.441 1.00 94.31 188 ILE A C 1
ATOM 1478 O O . ILE A 1 188 ? 17.310 -6.599 6.391 1.00 94.31 188 ILE A O 1
ATOM 1482 N N . GLY A 1 189 ? 18.825 -8.051 5.649 1.00 88.75 189 GLY A N 1
ATOM 1483 C CA . GLY A 1 189 ? 18.993 -8.712 6.942 1.00 88.75 189 GLY A CA 1
ATOM 1484 C C . GLY A 1 189 ? 17.817 -9.646 7.266 1.00 88.75 189 GLY A C 1
ATOM 1485 O O . GLY A 1 189 ? 17.005 -9.940 6.389 1.00 88.75 189 GLY A O 1
ATOM 1486 N N . PRO A 1 190 ? 17.728 -10.145 8.507 1.00 88.38 190 PRO A N 1
ATOM 1487 C CA . PRO A 1 190 ? 16.715 -11.129 8.877 1.00 88.38 190 PRO A CA 1
ATOM 1488 C C . PRO A 1 190 ? 15.314 -10.505 8.924 1.00 88.38 190 PRO A C 1
ATOM 1490 O O . PRO A 1 190 ? 15.153 -9.400 9.446 1.00 88.38 190 PRO A O 1
ATOM 1493 N N . PHE A 1 191 ? 14.316 -11.227 8.401 1.00 92.94 191 PHE A N 1
ATOM 1494 C CA . PHE A 1 191 ? 12.883 -10.895 8.478 1.00 92.94 191 PHE A CA 1
ATOM 1495 C C . PHE A 1 191 ? 12.506 -9.496 7.970 1.00 92.94 191 PHE A C 1
ATOM 1497 O O . PHE A 1 191 ? 11.539 -8.892 8.439 1.00 92.94 191 PHE A O 1
ATOM 1504 N N . ARG A 1 192 ? 13.288 -8.948 7.035 1.00 96.19 192 ARG A N 1
ATOM 1505 C CA . ARG A 1 192 ? 13.038 -7.626 6.461 1.00 96.19 192 ARG A CA 1
ATOM 1506 C C . ARG A 1 192 ? 13.193 -7.633 4.956 1.00 96.19 192 ARG A C 1
ATOM 1508 O O . ARG A 1 192 ? 14.131 -8.214 4.408 1.00 96.19 192 ARG A O 1
ATOM 1515 N N . THR A 1 193 ? 12.310 -6.883 4.316 1.00 97.19 193 THR A N 1
ATOM 1516 C CA . THR A 1 193 ? 12.281 -6.701 2.870 1.00 97.19 193 THR A CA 1
ATOM 1517 C C . THR A 1 193 ? 12.360 -5.215 2.567 1.00 97.19 193 THR A C 1
ATOM 1519 O O . THR A 1 193 ? 11.531 -4.436 3.040 1.00 97.19 193 THR A O 1
ATOM 1522 N N . ALA A 1 194 ? 13.356 -4.822 1.776 1.00 97.25 194 ALA A N 1
ATOM 1523 C CA . ALA A 1 194 ? 13.425 -3.499 1.175 1.00 97.25 194 ALA A CA 1
ATOM 1524 C C . ALA A 1 194 ? 12.698 -3.523 -0.168 1.00 97.25 194 ALA A C 1
ATOM 1526 O O . ALA A 1 194 ? 12.746 -4.514 -0.895 1.00 97.25 194 ALA A O 1
ATOM 1527 N N . SER A 1 195 ? 11.992 -2.448 -0.494 1.00 95.56 195 SER A N 1
ATOM 1528 C CA . SER A 1 195 ? 11.315 -2.274 -1.778 1.00 95.56 195 SER A CA 1
ATOM 1529 C C . SER A 1 195 ? 11.582 -0.884 -2.320 1.00 95.56 195 SER A C 1
ATOM 1531 O O . SER A 1 195 ? 11.377 0.107 -1.620 1.00 95.56 195 SER A O 1
ATOM 1533 N N . SER A 1 196 ? 12.049 -0.827 -3.563 1.00 92.19 196 SER A N 1
ATOM 1534 C CA . SER A 1 196 ? 12.307 0.409 -4.291 1.00 92.19 196 SER A CA 1
ATOM 1535 C C . SER A 1 196 ? 11.112 0.775 -5.162 1.00 92.19 196 SER A C 1
ATOM 1537 O O . SER A 1 196 ? 10.550 -0.066 -5.871 1.00 92.19 196 SER A O 1
ATOM 1539 N N . MET A 1 197 ? 10.740 2.048 -5.106 1.00 90.88 197 MET A N 1
ATOM 1540 C CA . MET A 1 197 ? 9.665 2.657 -5.873 1.00 90.88 197 MET A CA 1
ATOM 1541 C C . MET A 1 197 ? 10.143 3.959 -6.503 1.00 90.88 197 MET A C 1
ATOM 1543 O O . MET A 1 197 ? 10.899 4.716 -5.899 1.00 90.88 197 MET A O 1
ATOM 1547 N N . LEU A 1 198 ? 9.673 4.241 -7.713 1.00 87.50 198 LEU A N 1
ATOM 1548 C CA . LEU A 1 198 ? 9.863 5.524 -8.369 1.00 87.50 198 LEU A CA 1
ATOM 1549 C C . LEU A 1 198 ? 8.618 6.379 -8.175 1.00 87.50 198 LEU A C 1
ATOM 1551 O O . LEU A 1 198 ? 7.524 5.957 -8.532 1.00 87.50 198 LEU A O 1
ATOM 1555 N N . ILE A 1 199 ? 8.795 7.597 -7.686 1.00 86.81 199 ILE A N 1
ATOM 1556 C CA . ILE A 1 199 ? 7.726 8.584 -7.588 1.00 86.81 199 ILE A CA 1
ATOM 1557 C C . ILE A 1 199 ? 7.939 9.625 -8.678 1.00 86.81 199 ILE A C 1
ATOM 1559 O O . ILE A 1 199 ? 8.940 10.338 -8.647 1.00 86.81 199 ILE A O 1
ATOM 1563 N N . GLY A 1 200 ? 7.029 9.702 -9.644 1.00 80.38 200 GLY A N 1
ATOM 1564 C CA . GLY A 1 200 ? 7.033 10.703 -10.709 1.00 80.38 200 GLY A CA 1
ATOM 1565 C C . GLY A 1 200 ? 6.016 11.811 -10.448 1.00 80.38 200 GLY A C 1
ATOM 1566 O O . GLY A 1 200 ? 4.890 11.524 -10.044 1.00 80.38 200 GLY A O 1
ATOM 1567 N N . SER A 1 201 ? 6.399 13.060 -10.719 1.00 75.00 201 SER A N 1
ATOM 1568 C CA . SER A 1 201 ? 5.526 14.233 -10.594 1.00 75.00 201 SER A CA 1
ATOM 1569 C C . SER A 1 201 ? 5.687 15.207 -11.763 1.00 75.00 201 SER A C 1
ATOM 1571 O O . SER A 1 201 ? 6.829 15.492 -12.146 1.00 75.00 201 SER A O 1
ATOM 1573 N N . PRO A 1 202 ? 4.580 15.749 -12.308 1.00 65.19 202 PRO A N 1
ATOM 1574 C CA . PRO A 1 202 ? 4.599 16.762 -13.360 1.00 65.19 202 PRO A CA 1
ATOM 1575 C C . PRO A 1 202 ? 5.023 18.140 -12.830 1.00 65.19 202 PRO A C 1
ATOM 1577 O O . PRO A 1 202 ? 5.635 18.915 -13.560 1.00 65.19 202 PRO A O 1
ATOM 1580 N N . GLU A 1 203 ? 4.753 18.434 -11.557 1.00 62.09 203 GLU A N 1
ATOM 1581 C CA . GLU A 1 203 ? 5.180 19.668 -10.897 1.00 62.09 203 GLU A CA 1
ATOM 1582 C C . GLU A 1 203 ? 6.513 19.492 -10.160 1.00 62.09 203 GLU A C 1
ATOM 1584 O O . GLU A 1 203 ? 6.947 18.373 -9.851 1.00 62.09 203 GLU A O 1
ATOM 1589 N N . THR A 1 204 ? 7.159 20.613 -9.828 1.00 62.31 204 THR A N 1
ATOM 1590 C CA . THR A 1 204 ? 8.340 20.647 -8.959 1.00 62.31 204 THR A CA 1
ATOM 1591 C C . THR A 1 204 ? 7.951 20.311 -7.518 1.00 62.31 204 THR A C 1
ATOM 1593 O O . THR A 1 204 ? 7.891 21.185 -6.655 1.00 62.31 204 THR A O 1
ATOM 1596 N N . LEU A 1 205 ? 7.688 19.036 -7.234 1.00 63.28 205 LEU A N 1
ATOM 1597 C CA . LEU A 1 205 ? 7.597 18.552 -5.862 1.00 63.28 205 LEU A CA 1
ATOM 1598 C C . LEU A 1 205 ? 8.923 18.811 -5.150 1.00 63.28 205 LEU A C 1
ATOM 1600 O O . LEU A 1 205 ? 9.987 18.399 -5.619 1.00 63.28 205 LEU A O 1
ATOM 1604 N N . SER A 1 206 ? 8.859 19.475 -3.997 1.00 75.25 206 SER A N 1
ATOM 1605 C CA . SER A 1 206 ? 10.029 19.604 -3.135 1.00 75.25 206 SER A CA 1
ATOM 1606 C C . SER A 1 206 ? 10.387 18.241 -2.548 1.00 75.25 206 SER A C 1
ATOM 1608 O O . SER A 1 206 ? 9.549 17.604 -1.898 1.00 75.25 206 SER A O 1
ATOM 1610 N N . LEU A 1 207 ? 11.654 17.839 -2.703 1.00 77.94 207 LEU A N 1
ATOM 1611 C CA . LEU A 1 207 ? 12.224 16.666 -2.037 1.00 77.94 207 LEU A CA 1
ATOM 1612 C C . LEU A 1 207 ? 11.922 16.694 -0.534 1.00 77.94 207 LEU A C 1
ATOM 1614 O O . LEU A 1 207 ? 11.572 15.663 0.031 1.00 77.94 207 LEU A O 1
ATOM 1618 N N . SER A 1 208 ? 12.002 17.868 0.104 1.00 81.44 208 SER A N 1
ATOM 1619 C CA . SER A 1 208 ? 11.736 18.009 1.538 1.00 81.44 208 SER A CA 1
ATOM 1620 C C . SER A 1 208 ? 10.298 17.636 1.902 1.00 81.44 208 SER A C 1
ATOM 1622 O O . SER A 1 208 ? 10.102 16.839 2.809 1.00 81.44 208 SER A O 1
ATOM 1624 N N . ASN A 1 209 ? 9.300 18.125 1.159 1.00 84.12 209 ASN A N 1
ATOM 1625 C CA . ASN A 1 209 ? 7.886 17.849 1.432 1.00 84.12 209 ASN A CA 1
ATOM 1626 C C . ASN A 1 209 ? 7.565 16.354 1.273 1.00 84.12 209 ASN A C 1
ATOM 1628 O O . ASN A 1 209 ? 6.950 15.746 2.148 1.00 84.12 209 ASN A O 1
ATOM 1632 N N . MET A 1 210 ? 8.048 15.740 0.188 1.00 84.75 210 MET A N 1
ATOM 1633 C CA . MET A 1 210 ? 7.889 14.302 -0.049 1.00 84.75 210 MET A CA 1
ATOM 1634 C C . MET A 1 210 ? 8.547 13.481 1.060 1.00 84.75 210 MET A C 1
ATOM 1636 O O . MET A 1 210 ? 7.944 12.560 1.604 1.00 84.75 210 MET A O 1
ATOM 1640 N N . THR A 1 211 ? 9.769 13.857 1.427 1.00 90.00 211 THR A N 1
ATOM 1641 C CA . THR A 1 211 ? 10.530 13.198 2.484 1.00 90.00 211 THR A CA 1
ATOM 1642 C C . THR A 1 211 ? 9.791 13.291 3.815 1.00 90.00 211 THR A C 1
ATOM 1644 O O . THR A 1 211 ? 9.620 12.273 4.477 1.00 90.00 211 THR A O 1
ATOM 1647 N N . THR A 1 212 ? 9.287 14.465 4.201 1.00 91.50 212 THR A N 1
ATOM 1648 C CA . THR A 1 212 ? 8.523 14.636 5.444 1.00 91.50 212 THR A CA 1
ATOM 1649 C C . THR A 1 212 ? 7.247 13.795 5.452 1.00 91.50 212 THR A C 1
ATOM 1651 O O . THR A 1 212 ? 7.003 13.104 6.439 1.00 91.50 212 THR A O 1
ATOM 1654 N N . LYS A 1 213 ? 6.467 13.788 4.361 1.00 91.94 213 LYS A N 1
ATOM 1655 C CA . LYS A 1 213 ? 5.248 12.967 4.253 1.00 91.94 213 LYS A CA 1
ATOM 1656 C C . LYS A 1 213 ? 5.549 11.470 4.342 1.00 91.94 213 LYS A C 1
ATOM 1658 O O . LYS A 1 213 ? 4.895 10.764 5.099 1.00 91.94 213 LYS A O 1
ATOM 1663 N N . LEU A 1 214 ? 6.566 10.983 3.632 1.00 94.19 214 LEU A N 1
ATOM 1664 C CA . LEU A 1 214 ? 6.916 9.558 3.633 1.00 94.19 214 LEU A CA 1
ATOM 1665 C C . LEU A 1 214 ? 7.584 9.101 4.935 1.00 94.19 214 LEU A C 1
ATOM 1667 O O . LEU A 1 214 ? 7.435 7.949 5.324 1.00 94.19 214 LEU A O 1
ATOM 1671 N N . HIS A 1 215 ? 8.261 9.980 5.673 1.00 95.50 215 HIS A N 1
ATOM 1672 C CA . HIS A 1 215 ? 8.742 9.628 7.011 1.00 95.50 215 HIS A CA 1
ATOM 1673 C C . HIS A 1 215 ? 7.602 9.420 8.017 1.00 95.50 215 HIS A C 1
ATOM 1675 O O . HIS A 1 215 ? 7.799 8.718 9.007 1.00 95.50 215 HIS A O 1
ATOM 1681 N N . LEU A 1 216 ? 6.393 9.941 7.760 1.00 94.69 216 LEU A N 1
ATOM 1682 C CA . LEU A 1 216 ? 5.223 9.628 8.586 1.00 94.69 216 LEU A CA 1
ATOM 1683 C C . LEU A 1 216 ? 4.839 8.145 8.524 1.00 94.69 216 LEU A C 1
ATOM 1685 O O . LEU A 1 216 ? 4.159 7.683 9.440 1.00 94.69 216 LEU A O 1
ATOM 1689 N N . LEU A 1 217 ? 5.304 7.390 7.520 1.00 95.50 217 LEU A N 1
ATOM 1690 C CA . LEU A 1 217 ? 5.134 5.937 7.478 1.00 95.50 217 LEU A CA 1
ATOM 1691 C C . LEU A 1 217 ? 5.751 5.264 8.709 1.00 95.50 217 LEU A C 1
ATOM 1693 O O . LEU A 1 217 ? 5.134 4.378 9.280 1.00 95.50 217 LEU A O 1
ATOM 1697 N N . LEU A 1 218 ? 6.908 5.744 9.182 1.00 95.88 218 LEU A N 1
ATOM 1698 C CA . LEU A 1 218 ? 7.571 5.217 10.386 1.00 95.88 218 LEU A CA 1
ATOM 1699 C C . LEU A 1 218 ? 6.745 5.422 11.660 1.00 95.88 218 LEU A C 1
ATOM 1701 O O . LEU A 1 218 ? 6.964 4.741 12.657 1.00 95.88 218 LEU A O 1
ATOM 1705 N N . LYS A 1 219 ? 5.835 6.402 11.648 1.00 94.19 219 LYS A N 1
ATOM 1706 C CA . LYS A 1 219 ? 4.970 6.717 12.785 1.00 94.19 219 LYS A CA 1
ATOM 1707 C C . LYS A 1 219 ? 3.644 5.962 12.724 1.00 94.19 219 LYS A C 1
ATOM 1709 O O . LYS A 1 219 ? 3.127 5.589 13.770 1.00 94.19 219 LYS A O 1
ATOM 1714 N N . HIS A 1 220 ? 3.074 5.802 11.530 1.00 92.31 220 HIS A N 1
ATOM 1715 C CA . HIS A 1 220 ? 1.706 5.299 11.365 1.00 92.31 220 HIS A CA 1
ATOM 1716 C C . HIS A 1 220 ? 1.625 3.842 10.899 1.00 92.31 220 HIS A C 1
ATOM 1718 O O . HIS A 1 220 ? 0.552 3.259 10.993 1.00 92.31 220 HIS A O 1
ATOM 1724 N N . ILE A 1 221 ? 2.723 3.258 10.410 1.00 94.31 221 ILE A N 1
ATOM 1725 C CA . ILE A 1 221 ? 2.773 1.888 9.891 1.00 94.31 221 ILE A CA 1
ATOM 1726 C C . ILE A 1 221 ? 3.806 1.102 10.704 1.00 94.31 221 ILE A C 1
ATOM 1728 O O . ILE A 1 221 ? 5.012 1.305 10.556 1.00 94.31 221 ILE A O 1
ATOM 1732 N N . GLU A 1 222 ? 3.341 0.211 11.579 1.00 93.44 222 GLU A N 1
ATOM 1733 C CA . GLU A 1 222 ? 4.184 -0.486 12.564 1.00 93.44 222 GLU A CA 1
ATOM 1734 C C . GLU A 1 222 ? 5.269 -1.370 11.919 1.00 93.44 222 GLU A C 1
ATOM 1736 O O . GLU A 1 222 ? 6.367 -1.565 12.466 1.00 93.44 222 GLU A O 1
ATOM 1741 N N . GLU A 1 223 ? 4.977 -1.919 10.743 1.00 95.19 223 GLU A N 1
ATOM 1742 C CA . GLU A 1 223 ? 5.875 -2.792 10.001 1.00 95.19 223 GLU A CA 1
ATOM 1743 C C . GLU A 1 223 ? 6.991 -2.016 9.296 1.00 95.19 223 GLU A C 1
ATOM 1745 O O . GLU A 1 223 ? 8.015 -2.618 8.974 1.00 95.19 223 GLU A O 1
ATOM 1750 N N . VAL A 1 224 ? 6.851 -0.704 9.070 1.00 96.62 224 VAL A N 1
ATOM 1751 C CA . VAL A 1 224 ? 7.874 0.104 8.389 1.00 96.62 224 VAL A CA 1
ATOM 1752 C C . VAL A 1 224 ? 9.019 0.415 9.353 1.00 96.62 224 VAL A C 1
ATOM 1754 O O . VAL A 1 224 ? 8.833 0.969 10.430 1.00 96.62 224 VAL A O 1
ATOM 1757 N N . THR A 1 225 ? 10.241 0.067 8.950 1.00 96.75 225 THR A N 1
ATOM 1758 C CA . THR A 1 225 ? 11.461 0.222 9.769 1.00 96.75 225 THR A CA 1
ATOM 1759 C C . THR A 1 225 ? 12.422 1.270 9.237 1.00 96.75 225 THR A C 1
ATOM 1761 O O . THR A 1 225 ? 13.194 1.838 10.006 1.00 96.75 225 THR A O 1
ATOM 1764 N N . SER A 1 226 ? 12.398 1.538 7.932 1.00 96.75 226 SER A N 1
ATOM 1765 C CA . SER A 1 226 ? 13.156 2.632 7.336 1.00 96.75 226 SER A CA 1
ATOM 1766 C C . SER A 1 226 ? 12.483 3.130 6.065 1.00 96.75 226 SER A C 1
ATOM 1768 O O . SER A 1 226 ? 11.829 2.372 5.343 1.00 96.75 226 SER A O 1
ATOM 1770 N N . VAL A 1 227 ? 12.664 4.421 5.800 1.00 97.00 227 VAL A N 1
ATOM 1771 C CA . VAL A 1 227 ? 12.263 5.081 4.560 1.00 97.00 227 VAL A CA 1
ATOM 1772 C C . VAL A 1 227 ? 13.441 5.933 4.108 1.00 97.00 227 VAL A C 1
ATOM 1774 O O . VAL A 1 227 ? 13.948 6.739 4.881 1.00 97.00 227 VAL A O 1
ATOM 1777 N N . SER A 1 228 ? 13.891 5.742 2.872 1.00 94.12 228 SER A N 1
ATOM 1778 C CA . SER A 1 228 ? 14.900 6.586 2.228 1.00 94.12 228 SER A CA 1
ATOM 1779 C C . SER A 1 228 ? 14.297 7.217 0.984 1.00 94.12 228 SER A C 1
ATOM 1781 O O . SER A 1 228 ? 13.653 6.521 0.199 1.00 94.12 228 SER A O 1
ATOM 1783 N N . VAL A 1 229 ? 14.503 8.520 0.808 1.00 90.31 229 VAL A N 1
ATOM 1784 C CA . VAL A 1 229 ? 14.059 9.271 -0.370 1.00 90.31 229 VAL A CA 1
ATOM 1785 C C . VAL A 1 229 ? 15.285 9.906 -1.006 1.00 90.31 229 VAL A C 1
ATOM 1787 O O . VAL A 1 229 ? 15.890 10.822 -0.455 1.00 90.31 229 VAL A O 1
ATOM 1790 N N . GLU A 1 230 ? 15.646 9.420 -2.184 1.00 84.56 230 GLU A N 1
ATOM 1791 C CA . GLU A 1 230 ? 16.762 9.922 -2.969 1.00 84.56 230 GLU A CA 1
ATOM 1792 C C . GLU A 1 230 ? 16.222 10.663 -4.191 1.00 84.56 230 GLU A C 1
ATOM 1794 O O . GLU A 1 230 ? 15.669 10.078 -5.129 1.00 84.56 230 GLU A O 1
ATOM 1799 N N . GLY A 1 231 ? 16.382 11.985 -4.186 1.00 66.25 231 GLY A N 1
ATOM 1800 C CA . GLY A 1 231 ? 16.068 12.808 -5.343 1.00 66.25 231 GLY A CA 1
ATOM 1801 C C . GLY A 1 231 ? 17.149 12.696 -6.405 1.00 66.25 231 GLY A C 1
ATOM 1802 O O . GLY A 1 231 ? 18.309 13.015 -6.155 1.00 66.25 231 GLY A O 1
ATOM 1803 N N . LYS A 1 232 ? 16.758 12.315 -7.620 1.00 60.00 232 LYS A N 1
ATOM 1804 C CA . LYS A 1 232 ? 17.551 12.590 -8.818 1.00 60.00 232 LYS A CA 1
ATOM 1805 C C . LYS A 1 232 ? 16.739 13.542 -9.677 1.00 60.00 232 LYS A C 1
ATOM 1807 O O . LYS A 1 232 ? 15.630 13.221 -10.085 1.00 60.00 232 LYS A O 1
ATOM 1812 N N . ARG A 1 233 ? 17.276 14.726 -9.972 1.00 47.62 233 ARG A N 1
ATOM 1813 C CA . ARG A 1 233 ? 16.660 15.620 -10.956 1.00 47.62 233 ARG A CA 1
ATOM 1814 C C . ARG A 1 233 ? 16.894 15.021 -12.341 1.00 47.62 233 ARG A C 1
ATOM 1816 O O . ARG A 1 233 ? 17.865 15.348 -13.008 1.00 47.62 233 ARG A O 1
ATOM 1823 N N . ILE A 1 234 ? 16.053 14.074 -12.739 1.00 48.72 234 ILE A N 1
ATOM 1824 C CA . ILE A 1 234 ? 16.117 13.478 -14.070 1.00 48.72 234 ILE A CA 1
ATOM 1825 C C . ILE A 1 234 ? 15.308 14.388 -14.997 1.00 48.72 234 ILE A C 1
ATOM 1827 O O . ILE A 1 234 ? 14.146 14.668 -14.729 1.00 48.72 234 ILE A O 1
ATOM 1831 N N . GLN A 1 235 ? 15.925 14.872 -16.080 1.00 40.22 235 GLN A N 1
ATOM 1832 C CA . GLN A 1 235 ? 15.304 15.774 -17.067 1.00 40.22 235 GLN A CA 1
ATOM 1833 C C . GLN A 1 235 ? 14.049 15.158 -17.729 1.00 40.22 235 GLN A C 1
ATOM 1835 O O . GLN A 1 235 ? 13.218 15.873 -18.288 1.00 40.22 235 GLN A O 1
ATOM 1840 N N . TYR A 1 236 ? 13.903 13.835 -17.646 1.00 48.69 236 TYR A N 1
ATOM 1841 C CA . TYR A 1 236 ? 12.812 13.063 -18.214 1.00 48.69 236 TYR A CA 1
ATOM 1842 C C . TYR A 1 236 ? 12.545 11.863 -17.299 1.00 48.69 236 TYR A C 1
ATOM 1844 O O . TYR A 1 236 ? 13.466 11.086 -17.048 1.00 48.69 236 TYR A O 1
ATOM 1852 N N . CYS A 1 237 ? 11.312 11.648 -16.829 1.00 47.44 237 CYS A N 1
ATOM 1853 C CA . CYS A 1 237 ? 10.935 10.349 -16.254 1.00 47.44 237 CYS A CA 1
ATOM 1854 C C . CYS A 1 237 ? 10.842 9.323 -17.392 1.00 47.44 237 CYS A C 1
ATOM 1856 O O . CYS A 1 237 ? 9.768 8.889 -17.793 1.00 47.44 237 CYS A O 1
ATOM 1858 N N . THR A 1 238 ? 11.984 8.996 -17.990 1.00 41.16 238 THR A N 1
ATOM 1859 C CA . THR A 1 238 ? 12.078 8.111 -19.138 1.00 41.16 238 THR A CA 1
ATOM 1860 C C . THR A 1 238 ? 13.139 7.063 -18.897 1.00 41.16 238 THR A C 1
ATOM 1862 O O . THR A 1 238 ? 14.311 7.379 -18.736 1.00 41.16 238 THR A O 1
ATOM 1865 N N . VAL A 1 239 ? 12.668 5.821 -18.901 1.00 38.97 239 VAL A N 1
ATOM 1866 C CA . VAL A 1 239 ? 13.324 4.641 -19.467 1.00 38.97 239 VAL A CA 1
ATOM 1867 C C . VAL A 1 239 ? 14.819 4.537 -19.188 1.00 38.97 239 VAL A C 1
ATOM 1869 O O . VAL A 1 239 ? 15.662 4.869 -20.016 1.00 38.97 239 VAL A O 1
ATOM 1872 N N . GLY A 1 240 ? 15.128 3.990 -18.016 1.00 37.66 240 GLY A N 1
ATOM 1873 C CA . GLY A 1 240 ? 16.479 3.613 -17.647 1.00 37.66 240 GLY A CA 1
ATOM 1874 C C . GLY A 1 240 ? 17.311 4.793 -17.167 1.00 37.66 240 GLY A C 1
ATOM 1875 O O . GLY A 1 240 ? 17.809 5.596 -17.947 1.00 37.66 240 GLY A O 1
ATOM 1876 N N . CYS A 1 241 ? 17.612 4.793 -15.870 1.00 34.19 241 CYS A N 1
ATOM 1877 C CA . CYS A 1 241 ? 18.859 5.358 -15.366 1.00 34.19 241 CYS A CA 1
ATOM 1878 C C . CYS A 1 241 ? 20.047 4.586 -15.979 1.00 34.19 241 CYS A C 1
ATOM 1880 O O . CYS A 1 241 ? 20.732 3.838 -15.285 1.00 34.19 241 CYS A O 1
ATOM 1882 N N . LYS A 1 242 ? 20.295 4.713 -17.287 1.00 31.17 242 LYS A N 1
ATOM 1883 C CA . LYS A 1 242 ? 21.607 4.404 -17.843 1.00 31.17 242 LYS A CA 1
ATOM 1884 C C . LYS A 1 242 ? 22.514 5.558 -17.445 1.00 31.17 242 LYS A C 1
ATOM 1886 O O . LYS A 1 242 ? 22.375 6.662 -17.950 1.00 31.17 242 LYS A O 1
ATOM 1891 N N . TYR A 1 243 ? 23.368 5.269 -16.465 1.00 38.03 243 TYR A N 1
ATOM 1892 C CA . TYR A 1 243 ? 24.645 5.917 -16.176 1.00 38.03 243 TYR A CA 1
ATOM 1893 C C . TYR A 1 243 ? 25.035 7.039 -17.145 1.00 38.03 243 TYR A C 1
ATOM 1895 O O . TYR A 1 243 ? 25.723 6.775 -18.120 1.00 38.03 243 TYR A O 1
ATOM 1903 N N . THR A 1 244 ? 24.688 8.284 -16.830 1.00 30.17 244 THR A N 1
ATOM 1904 C CA . THR A 1 244 ? 25.482 9.450 -17.236 1.00 30.17 244 THR A CA 1
ATOM 1905 C C . THR A 1 244 ? 25.179 10.620 -16.312 1.00 30.17 244 THR A C 1
ATOM 1907 O O . THR A 1 244 ? 24.068 11.137 -16.322 1.00 30.17 244 THR A O 1
ATOM 1910 N N . GLY A 1 245 ? 26.202 11.043 -15.568 1.00 30.69 245 GLY A N 1
ATOM 1911 C CA . GLY A 1 245 ? 26.436 12.450 -15.250 1.00 30.69 245 GLY A CA 1
ATOM 1912 C C . GLY A 1 245 ? 25.652 13.045 -14.084 1.00 30.69 245 GLY A C 1
ATOM 1913 O O . GLY A 1 245 ? 24.443 13.224 -14.144 1.00 30.69 245 GLY A O 1
ATOM 1914 N N . PHE A 1 246 ? 26.402 13.423 -13.051 1.00 27.61 246 PHE A N 1
ATOM 1915 C CA . PHE A 1 246 ? 26.085 14.477 -12.091 1.00 27.61 246 PHE A CA 1
ATOM 1916 C C . PHE A 1 246 ? 25.260 15.624 -12.707 1.00 27.61 246 PHE A C 1
ATOM 1918 O O . PHE A 1 246 ? 25.633 16.157 -13.751 1.00 27.61 246 PHE A O 1
A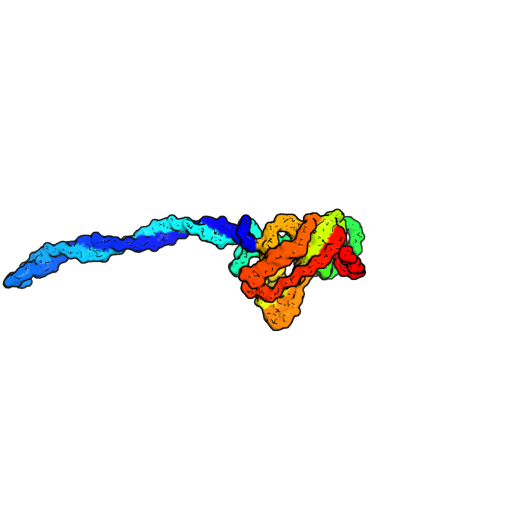TOM 1925 N N . CYS A 1 247 ? 24.206 16.069 -12.018 1.00 28.80 247 CYS A N 1
ATOM 1926 C CA . CYS A 1 247 ? 23.683 17.420 -12.209 1.00 28.80 247 CYS A CA 1
ATOM 1927 C C . CYS A 1 247 ? 24.320 18.318 -11.148 1.00 28.80 247 CYS A C 1
ATOM 1929 O O . CYS A 1 247 ? 24.099 18.118 -9.954 1.00 28.80 247 CYS A O 1
ATOM 1931 N N . SER A 1 248 ? 25.148 19.254 -11.604 1.00 23.23 248 SER A N 1
ATOM 1932 C CA . SER A 1 248 ? 25.759 20.309 -10.799 1.00 23.23 248 SER A CA 1
ATOM 1933 C C . SER A 1 248 ? 24.701 21.155 -10.081 1.00 23.23 248 SER A C 1
ATOM 1935 O O . SER A 1 248 ? 23.598 21.333 -10.605 1.00 23.23 248 SER A O 1
ATOM 1937 N N . VAL A 1 249 ? 25.086 21.624 -8.889 1.00 30.27 249 VAL A N 1
ATOM 1938 C CA . VAL A 1 249 ? 24.342 22.488 -7.951 1.00 30.27 249 VAL A CA 1
ATOM 1939 C C . VAL A 1 249 ? 23.754 23.717 -8.635 1.00 30.27 249 VAL A C 1
ATOM 1941 O O . VAL A 1 249 ? 24.496 24.350 -9.419 1.00 30.27 249 VAL A O 1
#

Radius of gyration: 31.56 Å; chains: 1; bounding box: 81×41×103 Å

Organism: Oncorhynchus mykiss (NCBI:txid8022)

Foldseek 3Di:
DQFQQKDKDKDKDWDKDKDKDKDKDWDWDQPDDDDRPDTDTDIDIDIDIDIDIDTDIDTDIDGHPQWDDDPPHTFHDPVVLQQLQDADAAADPDDDPADPDDADDAQNSAAARWTFDDDPRGTGTDFHDFDPQFWWKKKKKWKFQAAPVVQVVDDCSVSVVSRRVLSNLCSLLVDPQKGKYWGDWDDDPGRMIMTIIMIIGSDPDDLVSSVVSVVCCVVPPVGTDDMDIGTDNDRGSGTDPPDDDDDDD